Protein AF-A0AAV0BNC1-F1 (afdb_monomer_lite)

Radius of gyration: 35.3 Å; chains: 1; bounding box: 74×59×104 Å

Structure (mmCIF, N/CA/C/O backbone):
data_AF-A0AAV0BNC1-F1
#
_entry.id   AF-A0AAV0BNC1-F1
#
loop_
_atom_site.group_PDB
_atom_site.id
_atom_site.type_symbol
_atom_site.label_atom_id
_atom_site.label_alt_id
_atom_site.label_comp_id
_atom_site.label_asym_id
_atom_site.label_entity_id
_atom_site.label_seq_id
_atom_site.pdbx_PDB_ins_code
_atom_site.Cartn_x
_atom_site.Cartn_y
_atom_site.Cartn_z
_atom_site.occupancy
_atom_site.B_iso_or_equiv
_atom_site.auth_seq_id
_atom_site.auth_comp_id
_atom_site.auth_asym_id
_atom_site.auth_atom_id
_atom_site.pdbx_PDB_model_num
ATOM 1 N N . MET A 1 1 ? -4.065 14.719 7.845 1.00 42.16 1 MET A N 1
ATOM 2 C CA . MET A 1 1 ? -2.995 13.801 7.399 1.00 42.16 1 MET A CA 1
ATOM 3 C C . MET A 1 1 ? -2.209 14.524 6.321 1.00 42.16 1 MET A C 1
ATOM 5 O O . MET A 1 1 ? -2.818 14.987 5.364 1.00 42.16 1 MET A O 1
ATOM 9 N N . THR A 1 2 ? -0.924 14.780 6.550 1.00 53.03 2 THR A N 1
ATOM 10 C CA . THR A 1 2 ? -0.077 15.610 5.680 1.00 53.03 2 THR A CA 1
ATOM 11 C C . THR A 1 2 ? 0.455 14.777 4.510 1.00 53.03 2 THR A C 1
ATOM 13 O O . THR A 1 2 ? 0.650 13.572 4.633 1.00 53.03 2 THR A O 1
ATOM 16 N N . SER A 1 3 ? 0.680 15.411 3.356 1.00 51.31 3 SER A N 1
ATOM 17 C CA . SER A 1 3 ? 1.040 14.752 2.085 1.00 51.31 3 SER A CA 1
ATOM 18 C C . SER A 1 3 ? 2.303 13.872 2.141 1.00 51.31 3 SER A C 1
ATOM 20 O O . SER A 1 3 ? 2.505 13.040 1.264 1.00 51.31 3 SER A O 1
ATOM 22 N N . HIS A 1 4 ? 3.134 14.038 3.172 1.00 46.72 4 HIS A N 1
ATOM 23 C CA . HIS A 1 4 ? 4.397 13.326 3.361 1.00 46.72 4 HIS A CA 1
ATOM 24 C C . HIS A 1 4 ? 4.216 11.907 3.942 1.00 46.72 4 HIS A C 1
ATOM 26 O O . HIS A 1 4 ? 5.011 11.017 3.644 1.00 46.72 4 HIS A O 1
ATOM 32 N N . ASP A 1 5 ? 3.147 11.661 4.712 1.00 54.09 5 ASP A N 1
ATOM 33 C CA . ASP A 1 5 ? 2.805 10.311 5.205 1.00 54.09 5 ASP A CA 1
ATOM 34 C C . ASP A 1 5 ? 2.342 9.397 4.064 1.00 54.09 5 ASP A C 1
ATOM 36 O O . ASP A 1 5 ? 2.585 8.189 4.067 1.00 54.09 5 ASP A O 1
ATOM 40 N N . ALA A 1 6 ? 1.691 9.976 3.051 1.00 54.72 6 ALA A N 1
ATOM 41 C CA . ALA A 1 6 ? 1.207 9.232 1.895 1.00 54.72 6 ALA A CA 1
ATOM 42 C C . ALA A 1 6 ? 2.354 8.734 0.997 1.00 54.72 6 ALA A C 1
ATOM 44 O O . ALA A 1 6 ? 2.250 7.649 0.429 1.00 54.72 6 ALA A O 1
ATOM 45 N N . GLU A 1 7 ? 3.454 9.486 0.882 1.00 51.97 7 GLU A N 1
ATOM 46 C CA . GLU A 1 7 ? 4.624 9.076 0.091 1.00 51.97 7 GLU A CA 1
ATOM 47 C C . GLU A 1 7 ? 5.434 7.970 0.773 1.00 51.97 7 GLU A C 1
ATOM 49 O O . GLU A 1 7 ? 5.809 6.999 0.116 1.00 51.97 7 GLU A O 1
ATOM 54 N N . LEU A 1 8 ? 5.621 8.046 2.095 1.00 49.41 8 LEU A N 1
ATOM 55 C CA . LEU A 1 8 ? 6.227 6.954 2.864 1.00 49.41 8 LEU A CA 1
ATOM 56 C C . LEU A 1 8 ? 5.364 5.686 2.775 1.00 49.41 8 LEU A C 1
ATOM 58 O O . LEU A 1 8 ? 5.878 4.607 2.501 1.00 49.41 8 LEU A O 1
ATOM 62 N N . SER A 1 9 ? 4.038 5.815 2.877 1.00 55.06 9 SER A N 1
ATOM 63 C CA . SER A 1 9 ? 3.111 4.686 2.732 1.00 55.06 9 SER A CA 1
ATOM 64 C C . SER A 1 9 ? 3.072 4.091 1.313 1.00 55.06 9 SER A C 1
ATOM 66 O O . SER A 1 9 ? 2.825 2.896 1.152 1.00 55.06 9 SER A O 1
ATOM 68 N N . ARG A 1 10 ? 3.354 4.881 0.268 1.00 59.41 10 ARG A N 1
ATOM 69 C CA . ARG A 1 10 ? 3.426 4.387 -1.119 1.00 59.41 10 ARG A CA 1
ATOM 70 C C . ARG A 1 10 ? 4.681 3.552 -1.385 1.00 59.41 10 ARG A C 1
ATOM 72 O O . ARG A 1 10 ? 4.633 2.671 -2.241 1.00 59.41 10 ARG A O 1
ATOM 79 N N . ASN A 1 11 ? 5.764 3.821 -0.657 1.00 66.94 11 ASN A N 1
ATOM 80 C CA . ASN A 1 11 ? 7.055 3.160 -0.842 1.00 66.94 11 ASN A CA 1
ATOM 81 C C . ASN A 1 11 ? 7.285 1.964 0.093 1.00 66.94 11 ASN A C 1
ATOM 83 O O . ASN A 1 11 ? 8.170 1.156 -0.182 1.00 66.94 11 ASN A O 1
ATOM 87 N N . MET A 1 12 ? 6.522 1.838 1.179 1.00 75.62 12 MET A N 1
ATOM 88 C CA . MET A 1 12 ? 6.639 0.697 2.090 1.00 75.62 12 MET A CA 1
ATOM 89 C C . MET A 1 12 ? 6.005 -0.554 1.482 1.00 75.62 12 MET A C 1
ATOM 91 O O . MET A 1 12 ? 4.948 -0.476 0.856 1.00 75.62 12 MET A O 1
ATOM 95 N N . ASP A 1 13 ? 6.628 -1.716 1.675 1.00 85.88 13 ASP A N 1
ATOM 96 C CA . ASP A 1 13 ? 6.067 -2.984 1.210 1.00 85.88 13 ASP A CA 1
ATOM 97 C C . ASP A 1 13 ? 4.723 -3.293 1.897 1.00 85.88 13 ASP A C 1
ATOM 99 O O . ASP A 1 13 ? 4.470 -2.883 3.032 1.00 85.88 13 ASP A O 1
ATOM 103 N N . ARG A 1 14 ? 3.838 -4.018 1.203 1.00 85.44 14 ARG A N 1
ATOM 104 C CA . ARG A 1 14 ? 2.482 -4.325 1.688 1.00 85.44 14 ARG A CA 1
ATOM 105 C C . ARG A 1 14 ? 2.490 -5.152 2.968 1.00 85.44 14 ARG A C 1
ATOM 107 O O . ARG A 1 14 ? 1.603 -4.959 3.797 1.00 85.44 14 ARG A O 1
ATOM 114 N N . ILE A 1 15 ? 3.485 -6.021 3.153 1.00 90.06 15 ILE A N 1
ATOM 115 C CA . ILE A 1 15 ? 3.637 -6.793 4.392 1.00 90.06 15 ILE A CA 1
ATOM 116 C C . ILE A 1 15 ? 3.999 -5.859 5.544 1.00 90.06 15 ILE A C 1
ATOM 118 O O . ILE A 1 15 ? 3.386 -5.938 6.606 1.00 90.06 15 ILE A O 1
ATOM 122 N N . THR A 1 16 ? 4.926 -4.927 5.324 1.00 90.31 16 THR A N 1
ATOM 123 C CA . THR A 1 16 ? 5.296 -3.936 6.340 1.00 90.31 16 THR A CA 1
ATOM 124 C C . THR A 1 16 ? 4.117 -3.026 6.688 1.00 90.31 16 THR A C 1
ATOM 126 O O . THR A 1 16 ? 3.839 -2.811 7.861 1.00 90.31 16 THR A O 1
ATOM 129 N N . GLN A 1 17 ? 3.338 -2.586 5.694 1.00 89.19 17 GLN A N 1
ATOM 130 C CA . GLN A 1 17 ? 2.110 -1.815 5.936 1.00 89.19 17 GLN A CA 1
ATOM 131 C C . GLN A 1 17 ? 1.084 -2.586 6.781 1.00 89.19 17 GLN A C 1
ATOM 133 O O . GLN A 1 17 ? 0.413 -1.995 7.628 1.00 89.19 17 GLN A O 1
ATOM 138 N N . LEU A 1 18 ? 0.931 -3.894 6.543 1.00 91.06 18 LEU A N 1
ATOM 139 C CA . LEU A 1 18 ? 0.038 -4.742 7.331 1.00 91.06 18 LEU A CA 1
ATOM 140 C C . LEU A 1 18 ? 0.539 -4.899 8.769 1.00 91.06 1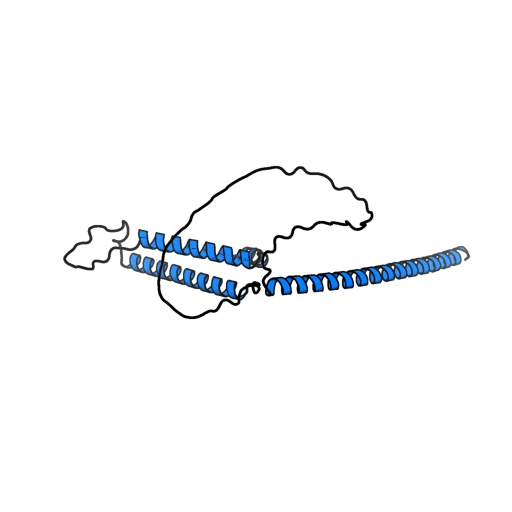8 LEU A C 1
ATOM 142 O O . LEU A 1 18 ? -0.261 -4.808 9.697 1.00 91.06 18 LEU A O 1
ATOM 146 N N . GLN A 1 19 ? 1.842 -5.099 8.953 1.00 91.06 19 GLN A N 1
ATOM 147 C CA . GLN A 1 19 ? 2.455 -5.181 10.274 1.00 91.06 19 GLN A CA 1
ATOM 148 C C . GLN A 1 19 ? 2.207 -3.899 11.078 1.00 91.06 19 GLN A C 1
ATOM 150 O O . GLN A 1 19 ? 1.638 -3.966 12.166 1.00 91.06 19 GLN A O 1
ATOM 155 N N . ASP A 1 20 ? 2.503 -2.737 10.493 1.00 90.81 20 ASP A N 1
ATOM 156 C CA . ASP A 1 20 ? 2.254 -1.445 11.134 1.00 90.81 20 ASP A CA 1
ATOM 157 C C . ASP A 1 20 ? 0.764 -1.260 11.464 1.00 90.81 20 ASP A C 1
ATOM 159 O O . ASP A 1 20 ? 0.402 -0.709 12.505 1.00 90.81 20 ASP A O 1
ATOM 163 N N . ALA A 1 21 ? -0.143 -1.720 10.594 1.00 90.12 21 ALA A N 1
ATOM 164 C CA . ALA A 1 21 ? -1.580 -1.649 10.847 1.00 90.12 21 ALA A CA 1
ATOM 165 C C . ALA A 1 21 ? -2.009 -2.524 12.038 1.00 90.12 21 ALA A C 1
ATOM 167 O O . ALA A 1 21 ? -2.846 -2.090 12.834 1.00 90.12 21 ALA A O 1
ATOM 168 N N . ILE A 1 22 ? -1.429 -3.719 12.185 1.00 93.25 22 ILE A N 1
ATOM 169 C CA . ILE A 1 22 ? -1.680 -4.620 13.318 1.00 93.25 22 ILE A CA 1
ATOM 170 C C . ILE A 1 22 ? -1.139 -4.013 14.616 1.00 93.25 22 ILE A C 1
ATOM 172 O O . ILE A 1 22 ? -1.869 -3.957 15.607 1.00 93.25 22 ILE A O 1
ATOM 176 N N . ASP A 1 23 ? 0.087 -3.494 14.610 1.00 93.50 23 ASP A N 1
ATOM 177 C CA . ASP A 1 23 ? 0.695 -2.866 15.788 1.00 93.50 23 ASP A CA 1
ATOM 178 C C . ASP A 1 23 ? -0.111 -1.638 16.247 1.00 93.50 23 ASP A C 1
ATOM 180 O O . ASP A 1 23 ? -0.376 -1.446 17.441 1.00 93.50 23 ASP A O 1
ATOM 184 N N . ASN A 1 24 ? -0.607 -0.847 15.291 1.00 91.38 24 ASN A N 1
ATOM 185 C CA . ASN A 1 24 ? -1.523 0.257 15.567 1.00 91.38 24 ASN A CA 1
ATOM 186 C C . ASN A 1 24 ? -2.861 -0.228 16.148 1.00 91.38 24 ASN A C 1
ATOM 188 O O . ASN A 1 24 ? -3.359 0.373 17.102 1.00 91.38 24 ASN A O 1
ATOM 192 N N . LEU A 1 25 ? -3.439 -1.320 15.630 1.00 93.75 25 LEU A N 1
ATOM 193 C CA . LEU A 1 25 ? -4.677 -1.890 16.171 1.00 93.75 25 LEU A CA 1
ATOM 194 C C . LEU A 1 25 ? -4.495 -2.330 17.629 1.00 93.75 25 LEU A C 1
ATOM 196 O O . LEU A 1 25 ? -5.321 -1.998 18.479 1.00 93.75 25 LEU A O 1
ATOM 200 N N . VAL A 1 26 ? -3.401 -3.028 17.939 1.00 94.25 26 VAL A N 1
ATOM 201 C CA . VAL A 1 26 ? -3.077 -3.459 19.309 1.00 94.25 26 VAL A CA 1
ATOM 202 C C . VAL A 1 26 ? -2.890 -2.261 20.237 1.00 94.25 26 VAL A C 1
ATOM 204 O O . VAL A 1 26 ? -3.400 -2.258 21.360 1.00 94.25 26 VAL A O 1
ATOM 207 N N . THR A 1 27 ? -2.238 -1.205 19.754 1.00 92.69 27 THR A N 1
ATOM 208 C CA . THR A 1 27 ? -2.062 0.044 20.505 1.00 92.69 27 THR A CA 1
ATOM 209 C C . THR A 1 27 ? -3.404 0.709 20.829 1.00 92.69 27 THR A C 1
ATOM 211 O O . THR A 1 27 ? -3.627 1.137 21.969 1.00 92.69 27 THR A O 1
ATOM 214 N N . ILE A 1 28 ? -4.330 0.750 19.865 1.00 90.56 28 ILE A N 1
ATOM 215 C CA . ILE A 1 28 ? -5.688 1.279 20.062 1.00 90.56 28 ILE A CA 1
ATOM 216 C C . ILE A 1 28 ? -6.461 0.411 21.061 1.00 90.56 28 ILE A C 1
ATOM 218 O O . ILE A 1 28 ? -7.098 0.954 21.965 1.00 90.56 28 ILE A O 1
ATOM 222 N N . MET A 1 29 ? -6.366 -0.921 20.973 1.00 92.19 29 MET A N 1
ATOM 223 C CA . MET A 1 29 ? -7.020 -1.830 21.925 1.00 92.19 29 MET A CA 1
ATOM 224 C C . MET A 1 29 ? -6.550 -1.591 23.359 1.00 92.19 29 MET A C 1
ATOM 226 O O . MET A 1 29 ? -7.371 -1.400 24.256 1.00 92.19 29 MET A O 1
ATOM 230 N N . TYR A 1 30 ? -5.233 -1.563 23.578 1.00 93.94 30 TYR A N 1
ATOM 231 C CA . TYR A 1 30 ? -4.668 -1.320 24.903 1.00 93.94 30 TYR A CA 1
ATOM 232 C C . TYR A 1 30 ? -5.102 0.042 25.457 1.00 93.94 30 TYR A C 1
ATOM 234 O O . TYR A 1 30 ? -5.535 0.142 26.607 1.00 93.94 30 TYR A O 1
ATOM 242 N N . SER A 1 31 ? -5.051 1.084 24.625 1.00 89.38 31 SER A N 1
ATOM 243 C CA . SER A 1 31 ? -5.473 2.432 25.012 1.00 89.38 31 SER A CA 1
ATOM 244 C C . SER A 1 31 ? -6.960 2.483 25.365 1.00 89.38 31 SER A C 1
ATOM 246 O O . SER A 1 31 ? -7.327 3.109 26.357 1.00 89.38 31 SER A O 1
ATOM 248 N N . THR A 1 32 ? -7.804 1.759 24.623 1.00 90.50 32 THR A N 1
ATOM 249 C CA . THR A 1 32 ? -9.249 1.659 24.875 1.00 90.50 32 THR A CA 1
ATOM 250 C C . THR A 1 32 ? -9.537 0.968 26.207 1.00 90.50 32 THR A C 1
ATOM 252 O O . THR A 1 32 ? -10.290 1.494 27.026 1.00 90.50 32 THR A O 1
ATOM 255 N N . ILE A 1 33 ? -8.897 -0.175 26.477 1.00 90.94 33 ILE A N 1
ATOM 256 C CA . ILE A 1 33 ? -9.060 -0.905 27.745 1.00 90.94 33 ILE A CA 1
ATOM 257 C C . ILE A 1 33 ? -8.555 -0.060 28.920 1.00 90.94 33 ILE A C 1
ATOM 259 O O . ILE A 1 33 ? -9.224 0.034 29.948 1.00 90.94 33 ILE A O 1
ATOM 263 N N . SER A 1 34 ? -7.404 0.596 28.766 1.00 89.75 34 SER A N 1
ATOM 264 C CA . SER A 1 34 ? -6.829 1.479 29.787 1.00 89.75 34 SER A CA 1
ATOM 265 C C . SER A 1 34 ? -7.729 2.686 30.077 1.00 89.75 34 SER A C 1
ATOM 267 O O . SER A 1 34 ? -7.932 3.048 31.238 1.00 89.75 34 SER A O 1
ATOM 269 N N . PHE A 1 35 ? -8.322 3.282 29.037 1.00 88.00 35 PHE A N 1
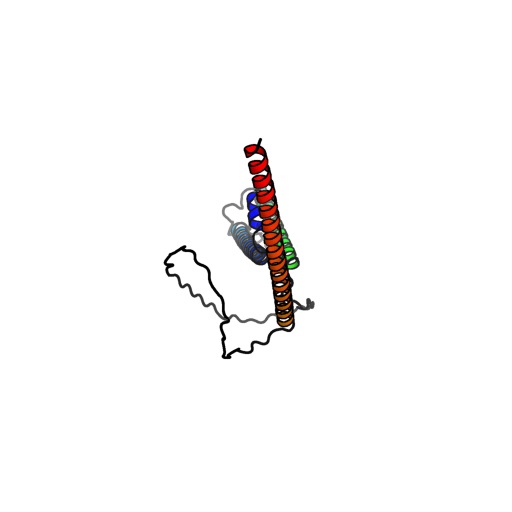ATOM 270 C CA . PHE A 1 35 ? -9.277 4.382 29.162 1.00 88.00 35 PHE A CA 1
ATOM 271 C C . PHE A 1 35 ? -10.538 3.945 29.912 1.00 88.00 35 PHE A C 1
ATOM 273 O O . PHE A 1 35 ? -10.894 4.565 30.915 1.00 88.00 35 PHE A O 1
ATOM 280 N N . LEU A 1 36 ? -11.167 2.845 29.486 1.00 85.25 36 LEU A N 1
ATOM 281 C CA . LEU A 1 36 ? -12.363 2.303 30.131 1.00 85.25 36 LEU A CA 1
ATOM 282 C C . LEU A 1 36 ? -12.085 1.908 31.582 1.00 85.25 36 LEU A C 1
ATOM 284 O O . LEU A 1 36 ? -12.827 2.301 32.472 1.00 85.25 36 LEU A O 1
ATOM 288 N N . SER A 1 37 ? -10.976 1.222 31.856 1.00 85.69 37 SER A N 1
ATOM 289 C CA . SER A 1 37 ? -10.628 0.793 33.215 1.00 85.69 37 SER A CA 1
ATOM 290 C C . SER A 1 37 ? -10.437 1.954 34.194 1.00 85.69 37 SER A C 1
ATOM 292 O O . SER A 1 37 ? -10.605 1.756 35.394 1.00 85.69 37 SER A O 1
ATOM 294 N N . ARG A 1 38 ? -10.043 3.140 33.716 1.00 83.25 38 ARG A N 1
ATOM 295 C CA . ARG A 1 38 ? -9.783 4.313 34.567 1.00 83.25 38 ARG A CA 1
ATOM 296 C C . ARG A 1 38 ? -10.961 5.277 34.654 1.00 83.25 38 ARG A C 1
ATOM 298 O O . ARG A 1 38 ? -10.983 6.087 35.574 1.00 83.25 38 ARG A O 1
ATOM 305 N N . LYS A 1 39 ? -11.887 5.238 33.690 1.00 78.62 39 LYS A N 1
ATOM 306 C CA . LYS A 1 39 ? -12.993 6.204 33.562 1.00 78.62 39 LYS A CA 1
ATOM 307 C C . LYS A 1 39 ? -14.393 5.590 33.623 1.00 78.62 39 LYS A C 1
ATOM 309 O O . LYS A 1 39 ? -15.352 6.348 33.716 1.00 78.62 39 LYS A O 1
ATOM 314 N N . ALA A 1 40 ? -14.536 4.266 33.576 1.00 74.62 40 ALA A N 1
ATOM 315 C CA . ALA A 1 40 ? -15.835 3.609 33.702 1.00 74.62 40 ALA A CA 1
ATOM 316 C C . ALA A 1 40 ? -16.338 3.692 35.147 1.00 74.62 40 ALA A C 1
ATOM 318 O O . ALA A 1 40 ? -15.755 3.089 36.044 1.00 74.62 40 ALA A O 1
ATOM 319 N N . ASP A 1 41 ? -17.417 4.441 35.361 1.00 71.88 41 ASP A N 1
ATOM 320 C CA . ASP A 1 41 ? -17.999 4.620 36.689 1.00 71.88 41 ASP A CA 1
ATOM 321 C C . ASP A 1 41 ? -18.797 3.393 37.158 1.00 71.88 41 ASP A C 1
ATOM 323 O O . ASP A 1 41 ? -19.253 2.564 36.362 1.00 71.88 41 ASP A O 1
ATOM 327 N N . PHE A 1 42 ? -18.992 3.283 38.469 1.00 75.75 42 PHE A N 1
ATOM 328 C CA . PHE A 1 42 ? -19.751 2.193 39.068 1.00 75.75 42 PHE A CA 1
ATOM 329 C C . PHE A 1 42 ? -21.253 2.435 38.901 1.00 75.75 42 PHE A C 1
ATOM 331 O O . PHE A 1 42 ? -21.800 3.434 39.358 1.00 75.75 42 PHE A O 1
ATOM 338 N N . LYS A 1 43 ? -21.956 1.489 38.272 1.00 75.38 43 LYS A N 1
ATOM 339 C CA . LYS A 1 43 ? -23.419 1.524 38.165 1.00 75.38 43 LYS A CA 1
ATOM 340 C C . LYS A 1 43 ? -24.047 0.760 39.328 1.00 75.38 43 LYS A C 1
ATOM 342 O O . LYS A 1 43 ? -23.800 -0.435 39.488 1.00 75.38 43 LYS A O 1
ATOM 347 N N . GLN A 1 44 ? -24.898 1.427 40.107 1.00 77.75 44 GLN A N 1
ATOM 348 C CA . GLN A 1 44 ? -25.634 0.778 41.189 1.00 77.75 44 GLN A CA 1
ATOM 349 C C . GLN A 1 44 ? -26.655 -0.201 40.597 1.00 77.75 44 GLN A C 1
ATOM 351 O O . GLN A 1 44 ? -27.598 0.198 39.916 1.00 77.75 44 GLN A O 1
ATOM 356 N N . VAL A 1 45 ? -26.447 -1.494 40.835 1.00 79.50 45 VAL A N 1
ATOM 357 C CA . VAL A 1 45 ? -27.355 -2.569 40.397 1.00 79.50 45 VAL A CA 1
ATOM 358 C C . VAL A 1 45 ? -28.356 -2.972 41.477 1.00 79.50 45 VAL A C 1
ATOM 360 O O . VAL A 1 45 ? -29.451 -3.413 41.143 1.00 79.50 45 VAL A O 1
ATOM 363 N N . ASN A 1 46 ? -28.012 -2.794 42.757 1.00 84.25 46 ASN A N 1
ATOM 364 C CA . ASN A 1 46 ? -28.909 -3.039 43.884 1.00 84.25 46 ASN A CA 1
ATOM 365 C C . ASN A 1 46 ? -29.093 -1.741 44.696 1.00 84.25 46 ASN A C 1
ATOM 367 O O . ASN A 1 46 ? -28.090 -1.209 45.183 1.00 84.25 46 ASN A O 1
ATOM 371 N N . PRO A 1 47 ? -30.332 -1.234 44.858 1.00 82.75 47 PRO A N 1
ATOM 372 C CA . PRO A 1 47 ? -30.606 -0.014 45.619 1.00 82.75 47 PRO A CA 1
ATOM 373 C C . PRO A 1 47 ? -30.222 -0.106 47.105 1.00 82.75 47 PRO A C 1
ATOM 375 O O . PRO A 1 47 ? -29.915 0.920 47.706 1.00 82.75 47 PRO A O 1
ATOM 378 N N . ASP A 1 48 ? -30.169 -1.310 47.681 1.00 85.62 48 ASP A N 1
ATOM 379 C CA . ASP A 1 48 ? -29.870 -1.522 49.105 1.00 85.62 48 ASP A CA 1
ATOM 380 C C . ASP A 1 48 ? -28.367 -1.483 49.425 1.00 85.62 48 ASP A C 1
ATOM 382 O O . ASP A 1 48 ? -27.971 -1.412 50.589 1.00 85.62 48 ASP A O 1
ATOM 386 N N . VAL A 1 49 ? -27.509 -1.533 48.400 1.00 79.69 49 VAL A N 1
ATOM 387 C CA . VAL A 1 49 ? -26.051 -1.497 48.556 1.00 79.69 49 VAL A CA 1
ATOM 388 C C . VAL A 1 49 ? -25.526 -0.176 47.993 1.00 79.69 49 VAL A C 1
ATOM 390 O O . VAL A 1 49 ? -25.541 0.006 46.772 1.00 79.69 49 VAL A O 1
ATOM 393 N N . PRO A 1 50 ? -25.065 0.761 48.841 1.00 71.94 50 PRO A N 1
ATOM 394 C CA . PRO A 1 50 ? -24.515 2.024 48.369 1.00 71.94 50 PRO A CA 1
ATOM 395 C C . PRO A 1 50 ? -23.158 1.810 47.688 1.00 71.94 50 PRO A C 1
ATOM 397 O O . PRO A 1 50 ? -22.350 0.983 48.116 1.00 71.94 50 PRO A O 1
ATOM 400 N N . ILE A 1 51 ? -22.889 2.586 46.636 1.00 74.81 51 ILE A N 1
ATOM 401 C CA . ILE A 1 51 ? -21.582 2.612 45.971 1.00 74.81 51 ILE A CA 1
ATOM 402 C C . ILE A 1 51 ? -20.559 3.224 46.939 1.00 74.81 51 ILE A C 1
ATOM 404 O O . ILE A 1 51 ? -20.676 4.383 47.328 1.00 74.81 51 ILE A O 1
ATOM 408 N N . THR A 1 52 ? -19.551 2.446 47.334 1.00 76.06 52 THR A N 1
ATOM 409 C CA . THR A 1 52 ? -18.520 2.862 48.305 1.00 76.06 52 THR A CA 1
ATOM 410 C C . THR A 1 52 ? -17.248 3.405 47.658 1.00 76.06 52 THR A C 1
ATOM 412 O O . THR A 1 52 ? -16.403 3.970 48.351 1.00 76.06 52 THR A O 1
ATOM 415 N N . GLN A 1 53 ? -17.101 3.253 46.341 1.00 68.06 53 GLN A N 1
ATOM 416 C CA . GLN A 1 53 ? -15.979 3.777 45.571 1.00 68.06 53 GLN A CA 1
ATOM 417 C C . GLN A 1 53 ? -16.507 4.575 44.386 1.00 68.06 53 GLN A C 1
ATOM 419 O O . GLN A 1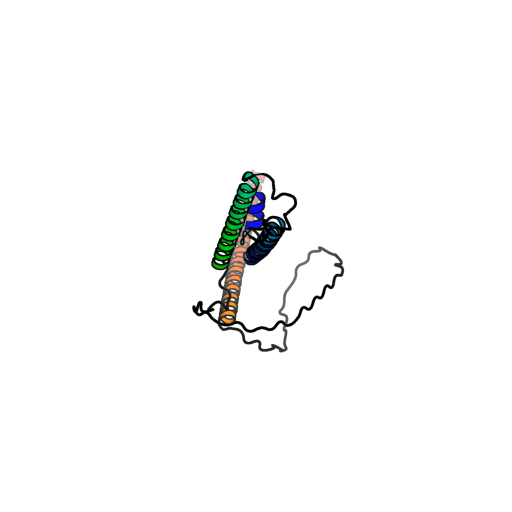 53 ? -17.322 4.078 43.622 1.00 68.06 53 GLN A O 1
ATOM 424 N N . SER A 1 54 ? -16.026 5.801 44.225 1.00 65.12 54 SER A N 1
ATOM 425 C CA . SER A 1 54 ? -16.269 6.619 43.038 1.00 65.12 54 SER A CA 1
ATOM 426 C C . SER A 1 54 ? -14.932 7.027 42.442 1.00 65.12 54 SER A C 1
ATOM 428 O O . SER A 1 54 ? -13.999 7.353 43.181 1.00 65.12 54 SER A O 1
ATOM 430 N N . ILE A 1 55 ? -14.838 7.049 41.118 1.00 67.00 55 ILE A N 1
ATOM 431 C CA . ILE A 1 55 ? -13.638 7.531 40.431 1.00 67.00 55 ILE A CA 1
ATOM 432 C C . ILE A 1 55 ? -13.520 9.054 40.664 1.00 67.00 55 ILE A C 1
ATOM 434 O O . ILE A 1 55 ? -14.546 9.736 40.625 1.00 67.00 55 ILE A O 1
ATOM 438 N N . PRO A 1 56 ? -12.310 9.616 40.893 1.00 58.50 56 PRO A N 1
ATOM 439 C CA . PRO A 1 56 ? -12.099 11.012 41.309 1.00 58.50 56 PRO A CA 1
ATOM 440 C C . PRO A 1 56 ? -12.741 12.129 40.458 1.00 58.50 56 PRO A C 1
ATOM 442 O O . PRO A 1 56 ? -12.742 13.274 40.898 1.00 58.50 56 PRO A O 1
ATOM 445 N N . GLU A 1 57 ? -13.322 11.839 39.288 1.00 55.12 57 GLU A N 1
ATOM 446 C CA . GLU A 1 57 ? -13.971 12.830 38.412 1.00 55.12 57 GLU A CA 1
ATOM 447 C C . GLU A 1 57 ? -15.374 12.436 37.905 1.00 55.12 57 GLU A C 1
ATOM 449 O O . GLU A 1 57 ? -15.954 13.154 37.088 1.00 55.12 57 GLU A O 1
ATOM 454 N N . SER A 1 58 ? -15.967 11.336 38.390 1.00 54.38 58 SER A N 1
ATOM 455 C CA . SER A 1 58 ? -17.285 10.898 37.893 1.00 54.38 58 SER A CA 1
ATOM 456 C C . SER A 1 58 ? -18.457 11.739 38.423 1.00 54.38 58 SER A C 1
ATOM 458 O O . SER A 1 58 ? -19.479 11.894 37.763 1.00 54.38 58 SER A O 1
ATOM 460 N N . ASN A 1 59 ? -18.280 12.375 39.583 1.00 50.22 59 ASN A N 1
ATOM 461 C CA . ASN A 1 59 ? -19.354 13.019 40.346 1.00 50.22 59 ASN A CA 1
ATOM 462 C C . ASN A 1 59 ? -19.738 14.447 39.902 1.00 50.22 59 ASN A C 1
ATOM 464 O O . ASN A 1 59 ? -20.312 15.197 40.693 1.00 50.22 59 ASN A O 1
ATOM 468 N N . LYS A 1 60 ? -19.418 14.884 38.677 1.00 54.75 60 LYS A N 1
ATOM 469 C CA . LYS A 1 60 ? -19.759 16.246 38.221 1.00 54.75 60 LYS A CA 1
ATOM 470 C C . LYS A 1 60 ? -20.307 16.254 36.791 1.00 54.75 60 LYS A C 1
ATOM 472 O O . LYS A 1 60 ? -19.551 16.377 35.841 1.00 54.75 60 LYS A O 1
ATOM 477 N N . SER A 1 61 ? -21.637 16.251 36.684 1.00 56.22 61 SER A N 1
ATOM 478 C CA . SER A 1 61 ? -22.446 16.526 35.482 1.00 56.22 61 SER A CA 1
ATOM 479 C C . SER A 1 61 ? -22.712 15.347 34.537 1.00 56.22 61 SER A C 1
ATOM 481 O O . SER A 1 61 ? -21.796 14.632 34.140 1.00 56.22 61 SER A O 1
ATOM 483 N N . GLU A 1 62 ? -23.968 15.231 34.086 1.00 60.47 62 GLU A N 1
ATOM 484 C CA . GLU A 1 62 ? -24.401 14.412 32.935 1.00 60.47 62 GLU A CA 1
ATOM 485 C C . GLU A 1 62 ? -23.487 14.629 31.712 1.00 60.47 62 GLU A C 1
ATOM 487 O O . GLU A 1 62 ? -23.179 13.696 30.972 1.00 60.47 62 GLU A O 1
ATOM 492 N N . THR A 1 63 ? -22.942 15.844 31.581 1.00 61.66 63 THR A N 1
ATOM 493 C CA . THR A 1 63 ? -21.954 16.244 30.569 1.00 61.66 63 THR A CA 1
ATOM 494 C C . THR A 1 63 ? -20.691 15.371 30.558 1.00 61.66 63 THR A C 1
ATOM 496 O O . THR A 1 63 ? -20.142 15.103 29.490 1.00 61.66 63 THR A O 1
ATOM 499 N N . ASN A 1 64 ? -20.214 14.890 31.713 1.00 74.31 64 ASN A N 1
ATOM 500 C CA . ASN A 1 64 ? -19.024 14.030 31.774 1.00 74.31 64 ASN A CA 1
ATOM 501 C C . ASN A 1 64 ? -19.316 12.623 31.245 1.00 74.31 64 ASN A C 1
ATOM 503 O O . ASN A 1 64 ? -18.477 12.037 30.561 1.00 74.31 64 ASN A O 1
ATOM 507 N N . GLN A 1 65 ? -20.509 12.094 31.518 1.00 76.00 65 GLN A N 1
ATOM 508 C CA . GLN A 1 65 ? -20.921 10.783 31.029 1.00 76.00 65 GLN A CA 1
ATOM 509 C C . GLN A 1 65 ? -21.181 10.811 29.519 1.00 76.00 65 GLN A C 1
ATOM 511 O O . GLN A 1 65 ? -20.754 9.904 28.808 1.00 76.00 65 GLN A O 1
ATOM 516 N N . GLU A 1 66 ? -21.794 11.884 29.019 1.00 82.19 66 GLU A N 1
ATOM 517 C CA . GLU A 1 66 ? -21.961 12.127 27.584 1.00 82.19 66 GLU A CA 1
ATOM 518 C C . GLU A 1 66 ? -20.606 12.237 26.870 1.00 82.19 66 GLU A C 1
ATOM 520 O O . GLU A 1 66 ? -20.380 11.575 25.860 1.00 82.19 66 GLU A O 1
ATOM 525 N N . THR A 1 67 ? -19.648 12.960 27.457 1.00 84.88 67 THR A N 1
ATOM 526 C CA . THR A 1 67 ? -18.281 13.067 26.921 1.00 84.88 67 THR A CA 1
ATOM 527 C C . THR A 1 67 ? -17.561 11.712 26.905 1.00 84.88 67 THR A C 1
ATOM 529 O O . THR A 1 67 ? -16.854 11.393 25.950 1.00 84.88 67 THR A O 1
ATOM 532 N N . ILE A 1 68 ? -17.721 10.881 27.942 1.00 83.44 68 ILE A N 1
ATOM 533 C CA . ILE A 1 68 ? -17.153 9.522 27.970 1.00 83.44 68 ILE A CA 1
ATOM 534 C C . ILE A 1 68 ? -17.789 8.655 26.882 1.00 83.44 68 ILE A C 1
ATOM 536 O O . ILE A 1 68 ? -17.060 7.985 26.157 1.00 83.44 68 ILE A O 1
ATOM 540 N N . ASN A 1 69 ? -19.114 8.702 26.731 1.00 86.12 69 ASN A N 1
ATOM 541 C CA . ASN A 1 69 ? -19.824 7.952 25.696 1.00 86.12 69 ASN A CA 1
ATOM 542 C C . ASN A 1 69 ? -19.381 8.374 24.289 1.00 86.12 69 ASN A C 1
ATOM 544 O O . ASN A 1 69 ? -19.114 7.506 23.461 1.00 86.12 69 ASN A O 1
ATOM 548 N N . GLN A 1 70 ? -19.208 9.676 24.050 1.00 89.69 70 GLN A N 1
ATOM 549 C CA . GLN A 1 70 ? -18.702 10.203 22.783 1.00 89.69 70 GLN A CA 1
ATOM 550 C C . GLN A 1 70 ? -17.274 9.719 22.488 1.00 89.69 70 GLN A C 1
ATOM 552 O O . GLN A 1 70 ? -16.987 9.274 21.378 1.00 89.69 70 GLN A O 1
ATOM 557 N N . ASN A 1 71 ? -16.384 9.754 23.486 1.00 87.81 71 ASN A N 1
ATOM 558 C CA . ASN A 1 71 ? -15.020 9.235 23.346 1.00 87.81 71 ASN A CA 1
ATOM 559 C C . ASN A 1 71 ? -15.020 7.721 23.076 1.00 87.81 71 ASN A C 1
ATOM 561 O O . ASN A 1 71 ? -14.229 7.235 22.273 1.00 87.81 71 ASN A O 1
ATOM 565 N N . CYS A 1 72 ? -15.909 6.964 23.724 1.00 87.25 72 CYS A N 1
ATOM 566 C CA . CYS A 1 72 ? -16.071 5.534 23.468 1.00 87.25 72 CYS A CA 1
ATOM 567 C C . CYS A 1 72 ? -16.540 5.268 22.035 1.00 87.25 72 CYS A C 1
ATOM 569 O O . CYS A 1 72 ? -16.017 4.367 21.384 1.00 87.25 72 CYS A O 1
ATOM 571 N N . GLU A 1 73 ? -17.496 6.049 21.533 1.00 90.75 73 GLU A N 1
ATOM 572 C CA . GLU A 1 73 ? -17.971 5.931 20.155 1.00 90.75 73 GLU A CA 1
ATOM 573 C C . GLU A 1 73 ? -16.849 6.219 19.149 1.00 90.75 73 GLU A C 1
ATOM 575 O O . GLU A 1 73 ? -16.671 5.459 18.197 1.00 90.75 73 GLU A O 1
ATOM 580 N N . GLU A 1 74 ? -16.031 7.247 19.396 1.00 91.06 74 GLU A N 1
ATOM 581 C CA . GLU A 1 74 ? -14.865 7.561 18.565 1.00 91.06 74 GLU A CA 1
ATOM 582 C C . GLU A 1 74 ? -13.828 6.426 18.574 1.00 91.06 74 GLU A C 1
ATOM 584 O O . GLU A 1 74 ? -13.364 6.004 17.511 1.00 91.06 74 GLU A O 1
ATOM 589 N N . LEU A 1 75 ? -13.512 5.877 19.751 1.00 90.31 75 LEU A N 1
ATOM 590 C CA . LEU A 1 75 ? -12.569 4.764 19.896 1.00 90.31 75 LEU A CA 1
ATOM 591 C C . LEU A 1 75 ? -13.058 3.499 19.178 1.00 90.31 75 LEU A C 1
ATOM 593 O O . LEU A 1 75 ? -12.283 2.838 18.485 1.00 90.31 75 LEU A O 1
ATOM 597 N N . VAL A 1 76 ? -14.348 3.170 19.296 1.00 91.12 76 VAL A N 1
ATOM 598 C CA . VAL A 1 76 ? -14.952 2.030 18.590 1.00 91.12 76 VAL A CA 1
ATOM 599 C C . VAL A 1 76 ? -14.955 2.269 17.081 1.00 91.12 76 VAL A C 1
ATOM 601 O O . VAL A 1 76 ? -14.642 1.357 16.312 1.00 91.12 76 VAL A O 1
ATOM 604 N N . ALA A 1 77 ? -15.269 3.487 16.635 1.00 91.25 77 ALA A N 1
ATOM 605 C CA . ALA A 1 77 ? -15.241 3.837 15.222 1.00 91.25 77 ALA A CA 1
ATOM 606 C C . ALA A 1 77 ? -13.829 3.706 14.629 1.00 91.25 77 ALA A C 1
ATOM 608 O O . ALA A 1 77 ? -13.685 3.174 13.523 1.00 91.25 77 ALA A O 1
ATOM 609 N N . ASP A 1 78 ? -12.792 4.141 15.351 1.00 89.69 78 ASP A N 1
ATOM 610 C CA . ASP A 1 78 ? -11.404 3.989 14.907 1.00 89.69 78 ASP A CA 1
ATOM 611 C C . ASP A 1 78 ? -10.969 2.517 14.909 1.00 89.69 78 ASP A C 1
ATOM 613 O O . ASP A 1 78 ? -10.438 2.033 13.909 1.00 89.69 78 ASP A O 1
ATOM 617 N N . PHE A 1 79 ? -11.312 1.753 15.952 1.00 91.56 79 PHE A N 1
ATOM 618 C CA . PHE A 1 79 ? -11.070 0.308 16.005 1.00 91.56 79 PHE A CA 1
ATOM 619 C C . PHE A 1 79 ? -11.673 -0.423 14.795 1.00 91.56 79 PHE A C 1
ATOM 621 O O . PHE A 1 79 ? -10.981 -1.161 14.090 1.00 91.56 79 PHE A O 1
ATOM 628 N N . MET A 1 80 ? -12.947 -0.163 14.489 1.00 92.56 80 MET A N 1
ATOM 629 C CA . MET A 1 80 ? -13.639 -0.768 13.346 1.00 92.56 80 MET A CA 1
ATOM 630 C C . MET A 1 80 ? -13.033 -0.343 12.007 1.00 92.56 80 MET A C 1
ATOM 632 O O . MET A 1 80 ? -12.932 -1.151 11.080 1.00 92.56 80 MET A O 1
ATOM 636 N N . ARG A 1 81 ? -12.619 0.922 11.883 1.00 90.81 81 ARG A N 1
ATOM 637 C CA . ARG A 1 81 ? -11.948 1.425 10.681 1.00 90.81 81 ARG A CA 1
ATOM 638 C C . ARG A 1 81 ? -10.613 0.716 10.465 1.00 90.81 81 ARG A C 1
ATOM 640 O O . ARG A 1 81 ? -10.334 0.304 9.341 1.00 90.81 81 ARG A O 1
ATOM 647 N N . LYS A 1 82 ? -9.817 0.537 11.522 1.00 91.19 82 LYS A N 1
ATOM 648 C CA . LYS A 1 82 ? -8.528 -0.168 11.463 1.00 91.19 82 LYS A CA 1
ATOM 649 C C . LYS A 1 82 ? -8.689 -1.655 11.178 1.00 91.19 82 LYS A C 1
ATOM 651 O O . LYS A 1 82 ? -7.957 -2.174 10.342 1.00 91.19 82 LYS A O 1
ATOM 656 N N . ALA A 1 83 ? -9.685 -2.316 11.765 1.00 92.56 83 ALA A N 1
ATOM 657 C CA . ALA A 1 83 ? -9.995 -3.711 11.459 1.00 92.56 83 ALA A CA 1
ATOM 658 C C . ALA A 1 83 ? -10.335 -3.908 9.968 1.00 92.56 83 ALA A C 1
ATOM 660 O O . ALA A 1 83 ? -9.732 -4.745 9.301 1.00 92.56 83 ALA A O 1
ATOM 661 N N . LYS A 1 84 ? -11.208 -3.062 9.404 1.00 93.31 84 LYS A N 1
ATOM 662 C CA . LYS A 1 84 ? -11.525 -3.089 7.963 1.00 93.31 84 LYS A CA 1
ATOM 663 C C . LYS A 1 84 ? -10.318 -2.770 7.083 1.00 93.31 84 LYS A C 1
ATOM 665 O O . LYS A 1 84 ? -10.165 -3.345 6.009 1.00 93.31 84 LYS A O 1
ATOM 670 N N . GLN A 1 85 ? -9.461 -1.847 7.519 1.00 90.62 85 GLN A N 1
ATOM 671 C CA . GLN A 1 85 ? -8.219 -1.541 6.815 1.00 90.62 85 GLN A CA 1
ATOM 672 C C . GLN A 1 85 ? -7.303 -2.771 6.766 1.00 90.62 85 GLN A C 1
ATOM 674 O O . GLN A 1 85 ? -6.741 -3.052 5.714 1.00 90.62 85 GLN A O 1
ATOM 679 N N . ILE A 1 86 ? -7.185 -3.517 7.865 1.00 92.62 86 ILE A N 1
ATOM 680 C CA . ILE A 1 86 ? -6.416 -4.765 7.927 1.00 92.62 86 ILE A CA 1
ATOM 681 C C . ILE A 1 86 ? -7.016 -5.827 7.001 1.00 92.62 86 ILE A C 1
ATOM 683 O O . ILE A 1 86 ? -6.276 -6.428 6.230 1.00 92.62 86 ILE A O 1
ATOM 687 N N . GLU A 1 87 ? -8.339 -6.017 6.998 1.00 91.75 87 GLU A N 1
ATOM 688 C CA . GLU A 1 87 ? -9.008 -6.939 6.064 1.00 91.75 87 GLU A CA 1
ATOM 689 C C . GLU A 1 87 ? -8.707 -6.588 4.604 1.00 91.75 87 GLU A C 1
ATOM 691 O O . GLU A 1 87 ? -8.354 -7.454 3.801 1.00 91.75 87 GLU A O 1
ATOM 696 N N . TYR A 1 88 ? -8.786 -5.299 4.266 1.00 91.44 88 TYR A N 1
ATOM 697 C CA . TYR A 1 88 ? -8.428 -4.825 2.938 1.00 91.44 88 TYR A CA 1
ATOM 698 C C . TYR A 1 88 ? -6.947 -5.074 2.630 1.00 91.44 88 TYR A C 1
ATOM 700 O O . TYR A 1 88 ? -6.631 -5.588 1.559 1.00 91.44 88 TYR A O 1
ATOM 708 N N . LEU A 1 89 ? -6.038 -4.773 3.563 1.00 88.94 89 LEU A N 1
ATOM 709 C CA . LEU A 1 89 ? -4.603 -5.010 3.393 1.00 88.94 89 LEU A CA 1
ATOM 710 C C . LEU A 1 89 ? -4.297 -6.492 3.154 1.00 88.94 89 LEU A C 1
ATOM 712 O O . LEU A 1 89 ? -3.520 -6.801 2.258 1.00 88.94 89 LEU A O 1
ATOM 716 N N . ILE A 1 90 ? -4.961 -7.397 3.876 1.00 89.69 90 ILE A N 1
ATOM 717 C CA . ILE A 1 90 ? -4.857 -8.845 3.660 1.00 89.69 90 ILE A CA 1
ATOM 718 C C . ILE A 1 90 ? -5.358 -9.219 2.260 1.00 89.69 90 ILE A C 1
ATOM 720 O O . ILE A 1 90 ? -4.717 -10.012 1.577 1.00 89.69 90 ILE A O 1
ATOM 724 N N . SER A 1 91 ? -6.465 -8.627 1.802 1.00 87.88 91 SER A N 1
ATOM 725 C CA . SER A 1 91 ? -7.031 -8.927 0.479 1.00 87.88 91 SER A CA 1
ATOM 726 C C . SER A 1 91 ? -6.137 -8.503 -0.693 1.00 87.88 91 SER A C 1
ATOM 728 O O . SER A 1 91 ? -6.200 -9.115 -1.757 1.00 87.88 91 SER A O 1
ATOM 730 N N . ILE A 1 92 ? -5.305 -7.472 -0.505 1.00 87.06 92 ILE A N 1
ATOM 731 C CA . ILE A 1 92 ? -4.376 -6.977 -1.531 1.00 87.06 92 ILE A CA 1
ATOM 732 C C . ILE A 1 92 ? -2.979 -7.596 -1.426 1.00 87.06 92 ILE A C 1
ATOM 734 O O . ILE A 1 92 ? -2.111 -7.251 -2.233 1.00 87.06 92 ILE A O 1
ATOM 738 N N . LEU A 1 93 ? -2.724 -8.453 -0.429 1.00 85.69 93 LEU A N 1
ATOM 739 C CA . LEU A 1 93 ? -1.449 -9.152 -0.341 1.00 85.69 93 LEU A CA 1
ATOM 740 C C . LEU A 1 93 ? -1.260 -10.024 -1.587 1.00 85.69 93 LEU A C 1
ATOM 742 O O . LEU A 1 93 ? -2.211 -10.670 -2.040 1.00 85.69 93 LEU A O 1
ATOM 746 N N . PRO A 1 94 ? -0.032 -10.097 -2.130 1.00 83.19 94 PRO A N 1
ATOM 747 C CA . PRO A 1 94 ? 0.287 -11.098 -3.131 1.00 83.19 94 PRO A CA 1
ATOM 748 C C . PRO A 1 94 ? -0.079 -12.489 -2.592 1.00 83.19 94 PRO A C 1
ATOM 750 O O . PRO A 1 94 ? 0.221 -12.779 -1.428 1.00 83.19 94 PRO A O 1
ATOM 753 N N . PRO A 1 95 ? -0.729 -13.349 -3.395 1.00 75.12 95 PRO A N 1
ATOM 754 C CA . PRO A 1 95 ? -1.123 -14.676 -2.947 1.00 75.12 95 PRO A CA 1
ATOM 755 C C . PRO A 1 95 ? 0.114 -15.431 -2.461 1.00 75.12 95 PRO A C 1
ATOM 757 O O . PRO A 1 95 ? 1.059 -15.656 -3.220 1.00 75.12 95 PRO A O 1
ATOM 760 N N . SER A 1 96 ? 0.126 -15.793 -1.176 1.00 64.12 96 SER A N 1
ATOM 761 C CA . SER A 1 96 ? 1.222 -16.583 -0.628 1.00 64.12 96 SER A CA 1
ATOM 762 C C . SER A 1 96 ? 1.151 -18.004 -1.200 1.00 64.12 96 SER A C 1
ATOM 764 O O . SER A 1 96 ? 0.048 -18.528 -1.409 1.00 64.12 96 SER A O 1
ATOM 766 N N . PRO A 1 97 ? 2.298 -18.668 -1.417 1.00 54.56 97 PRO A N 1
ATOM 767 C CA . PRO A 1 97 ? 2.352 -20.002 -2.007 1.00 54.56 97 PRO A CA 1
ATOM 768 C C . PRO A 1 97 ? 1.696 -21.124 -1.168 1.00 54.56 97 PRO A C 1
ATOM 770 O O . PRO A 1 97 ? 1.782 -22.289 -1.531 1.00 54.56 97 PRO A O 1
ATOM 773 N N . GLY A 1 98 ? 0.997 -20.818 -0.071 1.00 58.66 98 GLY A N 1
ATOM 774 C CA . GLY A 1 98 ? 0.287 -21.806 0.753 1.00 58.66 98 GLY A CA 1
ATOM 775 C C . GLY A 1 98 ? -1.181 -21.489 1.046 1.00 58.66 98 GLY A C 1
ATOM 776 O O . GLY A 1 98 ? -1.842 -22.277 1.720 1.00 58.66 98 GLY A O 1
ATOM 777 N N . ALA A 1 99 ? -1.728 -20.366 0.571 1.00 52.69 99 ALA A N 1
ATOM 778 C CA . ALA A 1 99 ? -3.062 -19.912 0.968 1.00 52.69 99 ALA A CA 1
ATOM 779 C C . ALA A 1 99 ? -4.188 -20.552 0.133 1.00 52.69 99 ALA A C 1
ATOM 781 O O . ALA A 1 99 ? -4.958 -19.882 -0.546 1.00 52.69 99 ALA A O 1
ATOM 782 N N . SER A 1 100 ? -4.314 -21.874 0.210 1.00 45.78 100 SER A N 1
ATOM 783 C CA . SER A 1 100 ? -5.612 -22.545 0.073 1.00 45.78 100 SER A CA 1
ATOM 784 C C . SER A 1 100 ? -6.039 -23.025 1.458 1.00 45.78 100 SER A C 1
ATOM 786 O O . SER A 1 100 ? -6.134 -24.221 1.711 1.00 45.78 100 SER A O 1
ATOM 788 N N . LEU A 1 101 ? -6.236 -22.091 2.395 1.00 49.66 101 LEU A N 1
ATOM 789 C CA . LEU A 1 101 ? -6.806 -22.409 3.702 1.00 49.66 101 LEU A CA 1
ATOM 790 C C . LEU A 1 101 ? -8.299 -22.095 3.696 1.00 49.66 101 LEU A C 1
ATOM 792 O O . LEU A 1 101 ? -8.740 -20.956 3.817 1.00 49.66 101 LEU A O 1
ATOM 796 N N . ASN A 1 102 ? -9.038 -23.184 3.504 1.00 47.66 102 ASN A N 1
ATOM 797 C CA . ASN A 1 102 ? -10.429 -23.426 3.850 1.00 47.66 102 ASN A CA 1
ATOM 798 C C . ASN A 1 102 ? -10.981 -22.473 4.921 1.00 47.66 102 ASN A C 1
ATOM 800 O O . ASN A 1 102 ? -10.777 -22.680 6.117 1.00 47.66 102 ASN A O 1
ATOM 804 N N . ILE A 1 103 ? -11.802 -21.511 4.503 1.00 44.50 103 ILE A N 1
ATOM 805 C CA . ILE A 1 103 ? -12.816 -20.920 5.380 1.00 44.50 103 ILE A CA 1
ATOM 806 C C . ILE A 1 103 ? -13.951 -21.947 5.484 1.00 44.50 103 ILE A C 1
ATOM 808 O O . ILE A 1 103 ? -14.996 -21.841 4.846 1.00 44.50 103 ILE A O 1
ATOM 812 N N . SER A 1 104 ? -13.713 -23.002 6.265 1.00 38.34 104 SER A N 1
ATOM 813 C CA . SER A 1 104 ? -14.793 -23.808 6.823 1.00 38.34 104 SER A CA 1
ATOM 814 C C . SER A 1 104 ? -15.263 -23.115 8.088 1.00 38.34 104 SER A C 1
ATOM 816 O O . SER A 1 104 ? -14.563 -23.079 9.097 1.00 38.34 104 SER A O 1
ATOM 818 N N . LYS A 1 105 ? -16.485 -22.584 8.023 1.00 44.94 105 LYS A N 1
ATOM 819 C CA . LYS A 1 105 ? -17.359 -22.476 9.191 1.00 44.94 105 LYS A CA 1
ATOM 820 C C . LYS A 1 105 ? -17.245 -23.779 9.984 1.00 44.94 105 LYS A C 1
ATOM 822 O O . LYS A 1 105 ? -17.494 -24.826 9.399 1.00 44.94 105 LYS A O 1
ATOM 827 N N . ASN A 1 106 ? -16.867 -23.707 11.253 1.00 36.38 106 ASN A N 1
ATOM 828 C CA . ASN A 1 106 ? -17.494 -24.444 12.350 1.00 36.38 106 ASN A CA 1
ATOM 829 C C . ASN A 1 106 ? -16.879 -23.983 13.669 1.00 36.38 106 ASN A C 1
ATOM 831 O O . ASN A 1 106 ? -15.668 -23.807 13.781 1.00 36.38 106 ASN A O 1
ATOM 835 N N . GLY A 1 107 ? -17.764 -23.721 14.624 1.00 40.94 107 GLY A N 1
ATOM 836 C CA . GLY A 1 107 ? -17.405 -23.382 15.983 1.00 40.94 107 GLY A CA 1
ATOM 837 C C . GLY A 1 107 ? -17.013 -24.604 16.803 1.00 40.94 107 GLY A C 1
ATOM 838 O O . GLY A 1 107 ? -17.065 -25.743 16.342 1.00 40.94 107 GLY A O 1
ATOM 839 N N . ASP A 1 108 ? -16.711 -24.261 18.046 1.00 30.56 108 ASP A N 1
ATOM 840 C CA . ASP A 1 108 ? -16.553 -25.088 19.233 1.00 30.56 108 ASP A CA 1
ATOM 841 C C . ASP A 1 108 ? -15.141 -25.571 19.597 1.00 30.56 108 ASP A C 1
ATOM 843 O O . ASP A 1 108 ? -14.459 -26.303 18.885 1.00 30.56 108 ASP A O 1
ATOM 847 N N . SER A 1 109 ? -14.818 -25.176 20.833 1.00 33.09 109 SER A N 1
ATOM 848 C CA . SER A 1 109 ? -14.041 -25.897 21.839 1.00 33.09 109 SER A CA 1
ATOM 849 C C . SER A 1 109 ? -12.542 -25.610 21.954 1.00 33.09 109 SER A C 1
ATOM 851 O O . SER A 1 109 ? -11.687 -26.073 21.210 1.00 33.09 109 SER A O 1
ATOM 853 N N . TYR A 1 110 ? -12.287 -24.853 23.017 1.00 38.56 110 TYR A N 1
ATOM 854 C CA . TYR A 1 110 ? -11.058 -24.599 23.755 1.00 38.56 110 TYR A CA 1
ATOM 855 C C . TYR A 1 110 ? -10.293 -25.888 24.088 1.00 38.56 110 TYR A C 1
ATOM 857 O O . TYR A 1 110 ? -10.889 -26.813 24.635 1.00 38.56 110 TYR A O 1
ATOM 865 N N . ASP A 1 111 ? -8.972 -25.881 23.901 1.00 30.33 111 ASP A N 1
ATOM 866 C CA . ASP A 1 111 ? -8.060 -26.504 24.862 1.00 30.33 111 ASP A CA 1
ATOM 867 C C . ASP A 1 111 ? -6.684 -25.817 24.854 1.00 30.33 111 ASP A C 1
ATOM 869 O O . ASP A 1 111 ? -6.222 -25.289 23.842 1.00 30.33 111 ASP A O 1
ATOM 873 N N . SER A 1 112 ? -6.080 -25.759 26.035 1.00 38.62 112 SER A N 1
ATOM 874 C CA . SER A 1 112 ? -4.931 -24.938 26.410 1.00 38.62 112 SER A CA 1
ATOM 875 C C . SER A 1 112 ? -3.610 -25.698 26.273 1.00 38.62 112 SER A C 1
ATOM 877 O O . SER A 1 112 ? -3.521 -26.825 26.736 1.00 38.62 112 SER A O 1
ATOM 879 N N . GLN A 1 113 ? -2.535 -25.041 25.817 1.00 36.47 113 GLN A N 1
ATOM 880 C CA . GLN A 1 113 ? -1.297 -24.911 26.612 1.00 36.47 113 GLN A CA 1
ATOM 881 C C . GLN A 1 113 ? -0.240 -24.010 25.936 1.00 36.47 113 GLN A C 1
ATOM 883 O O . GLN A 1 113 ? -0.100 -24.047 24.714 1.00 36.47 113 GLN A O 1
ATOM 888 N N . PRO A 1 114 ? 0.546 -23.237 26.719 1.00 42.88 114 PRO A N 1
ATOM 889 C CA . PRO A 1 114 ? 1.609 -22.368 26.222 1.00 42.88 114 PRO A CA 1
ATOM 890 C C . PRO A 1 114 ? 2.996 -23.027 26.331 1.00 42.88 114 PRO A C 1
ATOM 892 O O . PRO A 1 114 ? 3.266 -23.797 27.254 1.00 42.88 114 PRO A O 1
ATOM 895 N N . ALA A 1 115 ? 3.906 -22.669 25.427 1.00 33.38 115 ALA A N 1
ATOM 896 C CA . ALA A 1 115 ? 5.327 -23.024 25.475 1.00 33.38 115 ALA A CA 1
ATOM 897 C C . ALA A 1 115 ? 6.164 -21.828 24.955 1.00 33.38 115 ALA A C 1
ATOM 899 O O . ALA A 1 115 ? 5.620 -20.980 24.247 1.00 33.38 115 ALA A O 1
ATOM 900 N N . PRO A 1 116 ? 7.433 -21.670 25.375 1.00 38.06 116 PRO A N 1
ATOM 901 C CA . PRO A 1 116 ? 7.893 -20.446 26.022 1.00 38.06 116 PRO A CA 1
ATOM 902 C C . PRO A 1 116 ? 8.749 -19.524 25.146 1.00 38.06 116 PRO A C 1
ATOM 904 O O . PRO A 1 116 ? 9.368 -19.926 24.165 1.00 38.06 116 PRO A O 1
ATOM 907 N N . PHE A 1 117 ? 8.815 -18.274 25.606 1.00 33.25 117 PHE A N 1
ATOM 908 C CA . PHE A 1 117 ? 9.745 -17.225 25.207 1.00 33.25 117 PHE A CA 1
ATOM 909 C C . PHE A 1 117 ? 11.202 -17.702 25.136 1.00 33.25 117 PHE A C 1
ATOM 911 O O . PHE A 1 117 ? 11.706 -18.304 26.083 1.00 33.25 117 PHE A O 1
ATOM 918 N N . SER A 1 118 ? 11.907 -17.297 24.079 1.00 30.11 118 SER A N 1
ATOM 919 C CA . SER A 1 118 ? 13.364 -17.188 24.100 1.00 30.11 118 SER A CA 1
ATOM 920 C C . SER A 1 118 ? 13.775 -15.886 23.419 1.00 30.11 118 SER A C 1
ATOM 922 O O . SER A 1 118 ? 13.728 -15.741 22.201 1.00 30.11 118 SER A O 1
ATOM 924 N N . SER A 1 119 ? 14.121 -14.905 24.244 1.00 33.69 119 SER A N 1
ATOM 925 C CA . SER A 1 119 ? 14.781 -13.665 23.868 1.00 33.69 119 SER A CA 1
ATOM 926 C C . SER A 1 119 ? 16.267 -13.933 23.636 1.00 33.69 119 SER A C 1
ATOM 928 O O . SER A 1 119 ? 16.931 -14.585 24.441 1.00 33.69 119 SER A O 1
ATOM 930 N N . THR A 1 120 ? 16.832 -13.398 22.555 1.00 27.88 120 THR A N 1
ATOM 931 C CA . THR A 1 120 ? 18.286 -13.214 22.462 1.00 27.88 120 THR A CA 1
ATOM 932 C C . THR A 1 120 ? 18.586 -11.941 21.682 1.00 27.88 120 THR A C 1
ATOM 934 O O . THR A 1 120 ? 18.497 -11.881 20.461 1.00 27.88 120 THR A O 1
ATOM 937 N N . LEU A 1 121 ? 18.899 -10.897 22.447 1.00 33.41 121 LEU A N 1
ATOM 938 C CA . LEU A 1 121 ? 19.617 -9.712 22.003 1.00 33.41 121 LEU A CA 1
ATOM 939 C C . LEU A 1 121 ? 21.091 -10.095 21.846 1.00 33.41 121 LEU A C 1
ATOM 941 O O . LEU A 1 121 ? 21.696 -10.541 22.818 1.00 33.41 121 LEU A O 1
ATOM 945 N N . THR A 1 122 ? 21.690 -9.843 20.684 1.00 30.56 122 THR A N 1
ATOM 946 C CA . THR A 1 122 ? 23.143 -9.652 20.573 1.00 30.56 122 THR A CA 1
ATOM 947 C C . THR A 1 122 ? 23.440 -8.534 19.585 1.00 30.56 122 THR A C 1
ATOM 949 O O . THR A 1 122 ? 23.261 -8.663 18.377 1.00 30.56 122 THR A O 1
ATOM 952 N N . SER A 1 123 ? 23.885 -7.420 20.150 1.00 29.66 123 SER A N 1
ATOM 953 C CA . SER A 1 123 ? 24.548 -6.305 19.491 1.00 29.66 123 SER A CA 1
ATOM 954 C C . SER A 1 123 ? 25.967 -6.660 19.040 1.00 29.66 123 SER A C 1
ATOM 956 O O . SER A 1 123 ? 26.636 -7.448 19.707 1.00 29.66 123 SER A O 1
ATOM 958 N N . SER A 1 124 ? 26.453 -5.882 18.067 1.00 27.33 124 SER A N 1
ATOM 959 C CA . SER A 1 124 ? 27.860 -5.531 17.799 1.00 27.33 124 SER A CA 1
ATOM 960 C C . SER A 1 124 ? 28.528 -6.270 16.636 1.00 27.33 124 SER A C 1
ATOM 962 O O . SER A 1 124 ? 28.794 -7.463 16.713 1.00 27.33 124 SER A O 1
ATOM 964 N N . SER A 1 125 ? 28.913 -5.529 15.591 1.00 29.25 125 SER A N 1
ATOM 965 C CA . SER A 1 125 ? 30.311 -5.090 15.427 1.00 29.25 125 SER A CA 1
ATOM 966 C C . SER A 1 125 ? 30.650 -4.755 13.965 1.00 29.25 125 SER A C 1
ATOM 968 O O . SER A 1 125 ? 30.579 -5.606 13.086 1.00 29.25 125 SER A O 1
ATOM 970 N N . ALA A 1 126 ? 31.060 -3.499 13.772 1.00 28.33 126 ALA A N 1
ATOM 971 C CA . ALA A 1 126 ? 32.120 -3.016 12.882 1.00 28.33 126 ALA A CA 1
ATOM 972 C C . ALA A 1 126 ? 32.124 -3.411 11.387 1.00 28.33 126 ALA A C 1
ATOM 974 O O . ALA A 1 126 ? 32.617 -4.460 10.984 1.00 28.33 126 ALA A O 1
ATOM 975 N N . TYR A 1 127 ? 31.752 -2.437 10.552 1.00 42.47 127 TYR A N 1
ATOM 976 C CA . TYR A 1 127 ? 32.294 -2.290 9.200 1.00 42.47 127 TYR A CA 1
ATOM 977 C C . TYR A 1 127 ? 33.728 -1.737 9.256 1.00 42.47 127 TYR A C 1
ATOM 979 O O . TYR A 1 127 ? 33.972 -0.791 10.012 1.00 42.47 127 TYR A O 1
ATOM 987 N N . PRO A 1 128 ? 34.639 -2.202 8.386 1.00 47.56 128 PRO A N 1
ATOM 988 C CA . PRO A 1 128 ? 35.707 -1.371 7.853 1.00 47.56 128 PRO A CA 1
ATOM 989 C C . PRO A 1 128 ? 35.417 -0.951 6.389 1.00 47.56 128 PRO A C 1
ATOM 991 O O . PRO A 1 128 ? 34.692 -1.656 5.683 1.00 47.56 128 PRO A O 1
ATOM 994 N N . PRO A 1 129 ? 35.952 0.198 5.931 1.00 45.56 129 PRO A N 1
ATOM 995 C CA . PRO A 1 129 ? 35.702 0.761 4.601 1.00 45.56 129 PRO A CA 1
ATOM 996 C C . PRO A 1 129 ? 36.796 0.377 3.579 1.00 45.56 129 PRO A C 1
ATOM 998 O O . PRO A 1 129 ? 37.732 -0.340 3.932 1.00 45.56 129 PRO A O 1
ATOM 1001 N N . LEU A 1 130 ? 36.708 0.984 2.379 1.00 33.06 130 LEU A N 1
ATOM 1002 C CA . LEU A 1 130 ? 37.672 1.047 1.251 1.00 33.06 130 LEU A CA 1
ATOM 1003 C C . LEU A 1 130 ? 37.382 0.030 0.123 1.00 33.06 130 LEU A C 1
ATOM 1005 O O . LEU A 1 130 ? 37.004 -1.100 0.390 1.00 33.06 130 LEU A O 1
ATOM 1009 N N . ASP A 1 131 ? 37.517 0.317 -1.173 1.00 27.23 131 ASP A N 1
ATOM 1010 C CA . ASP A 1 131 ? 37.982 1.501 -1.897 1.00 27.23 131 ASP A CA 1
ATOM 1011 C C . ASP A 1 131 ? 37.457 1.421 -3.343 1.00 27.23 131 ASP A C 1
ATOM 1013 O O . ASP A 1 131 ? 37.295 0.336 -3.907 1.00 27.23 131 ASP A O 1
ATOM 1017 N N . ILE A 1 132 ? 37.212 2.576 -3.961 1.00 37.47 132 ILE A N 1
ATOM 1018 C CA . ILE A 1 132 ? 36.816 2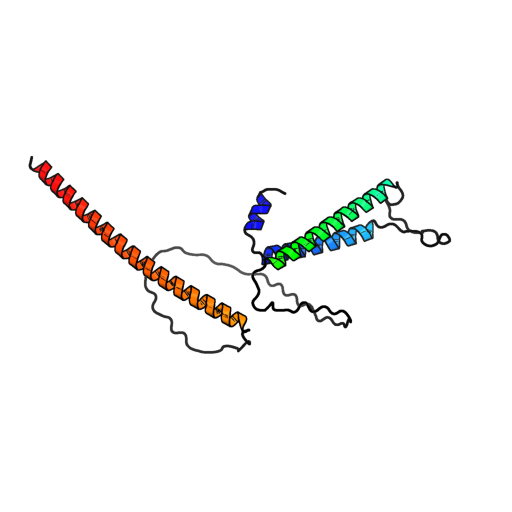.699 -5.368 1.00 37.47 132 ILE A CA 1
ATOM 1019 C C . ILE A 1 132 ? 38.090 2.745 -6.213 1.00 37.47 132 ILE A C 1
ATOM 1021 O O . ILE A 1 132 ? 38.755 3.775 -6.226 1.00 37.47 132 ILE A O 1
ATOM 1025 N N . THR A 1 133 ? 38.400 1.698 -6.984 1.00 29.81 133 THR A N 1
ATOM 1026 C CA . THR A 1 133 ? 39.230 1.840 -8.196 1.00 29.81 133 THR A CA 1
ATOM 1027 C C . THR A 1 133 ? 38.791 0.880 -9.307 1.00 29.81 133 THR A C 1
ATOM 1029 O O . THR A 1 133 ? 38.559 -0.307 -9.097 1.00 29.81 133 THR A O 1
ATOM 1032 N N . SER A 1 134 ? 38.651 1.439 -10.510 1.00 35.78 134 SER A N 1
ATOM 1033 C CA . SER A 1 134 ? 38.363 0.760 -11.775 1.00 35.78 134 SER A CA 1
ATOM 1034 C C . SER A 1 134 ? 39.389 -0.311 -12.142 1.00 35.78 134 SER A C 1
ATOM 1036 O O . SER A 1 134 ? 40.586 -0.037 -12.141 1.00 35.78 134 SER A O 1
ATOM 1038 N N . SER A 1 135 ? 38.928 -1.456 -12.650 1.00 32.97 135 SER A N 1
ATOM 1039 C CA . SER A 1 135 ? 39.417 -2.037 -13.916 1.00 32.97 135 SER A CA 1
ATOM 1040 C C . SER A 1 135 ? 38.627 -3.293 -14.302 1.00 32.97 135 SER A C 1
ATOM 1042 O O . SER A 1 135 ? 38.265 -4.124 -13.477 1.00 32.97 135 SER A O 1
ATOM 1044 N N . ALA A 1 136 ? 38.324 -3.389 -15.594 1.00 35.28 136 ALA A N 1
ATOM 1045 C CA . ALA A 1 136 ? 37.658 -4.509 -16.236 1.00 35.28 136 ALA A CA 1
ATOM 1046 C C . ALA A 1 136 ? 38.540 -5.768 -16.256 1.00 35.28 136 ALA A C 1
ATOM 1048 O O . ALA A 1 136 ? 39.737 -5.641 -16.511 1.00 35.28 136 ALA A O 1
ATOM 1049 N N . SER A 1 137 ? 37.942 -6.960 -16.105 1.00 33.72 137 SER A N 1
ATOM 1050 C CA . SER A 1 137 ? 38.147 -8.132 -16.988 1.00 33.72 137 SER A CA 1
ATOM 1051 C C . SER A 1 137 ? 37.527 -9.430 -16.434 1.00 33.72 137 SER A C 1
ATOM 1053 O O . SER A 1 137 ? 37.779 -9.817 -15.301 1.00 33.72 137 SER A O 1
ATOM 1055 N N . THR A 1 138 ? 36.801 -10.121 -17.321 1.00 32.44 138 THR A N 1
ATOM 1056 C CA . THR A 1 138 ? 36.733 -11.591 -17.482 1.00 32.44 138 THR A CA 1
ATOM 1057 C C . THR A 1 138 ? 36.104 -12.440 -16.365 1.00 32.44 138 THR A C 1
ATOM 1059 O O . THR A 1 138 ? 36.768 -12.834 -15.412 1.00 32.44 138 THR A O 1
ATOM 1062 N N . LEU A 1 139 ? 34.848 -12.866 -16.568 1.00 33.81 139 LEU A N 1
ATOM 1063 C CA . LEU A 1 139 ? 34.228 -13.966 -15.816 1.00 33.81 139 LEU A CA 1
ATOM 1064 C C . LEU A 1 139 ? 34.289 -15.271 -16.630 1.00 33.81 139 LEU A C 1
ATOM 1066 O O . LEU A 1 139 ? 33.571 -15.440 -17.614 1.00 33.81 139 LEU A O 1
ATOM 1070 N N . ALA A 1 140 ? 35.143 -16.196 -16.194 1.00 37.62 140 ALA A N 1
ATOM 1071 C CA . ALA A 1 140 ? 35.069 -17.620 -16.521 1.00 37.62 140 ALA A CA 1
ATOM 1072 C C . ALA A 1 140 ? 34.326 -18.370 -15.385 1.00 37.62 140 ALA A C 1
ATOM 1074 O O . ALA A 1 140 ? 34.239 -17.850 -14.269 1.00 37.62 140 ALA A O 1
ATOM 1075 N N . PRO A 1 141 ? 33.754 -19.562 -15.642 1.00 39.53 141 PRO A N 1
ATOM 1076 C CA . PRO A 1 141 ? 32.697 -20.136 -14.813 1.00 39.53 141 PRO A CA 1
ATOM 1077 C C . PRO A 1 141 ? 33.244 -20.852 -13.572 1.00 39.53 141 PRO A C 1
ATOM 1079 O O . PRO A 1 141 ? 34.093 -21.740 -13.669 1.00 39.53 141 PRO A O 1
ATOM 1082 N N . ILE A 1 142 ? 32.706 -20.511 -12.397 1.00 37.00 142 ILE A N 1
ATOM 1083 C CA . ILE A 1 142 ? 32.970 -21.249 -11.159 1.00 37.00 142 ILE A CA 1
ATOM 1084 C C . ILE A 1 142 ? 32.191 -22.566 -11.194 1.00 37.00 142 ILE A C 1
ATOM 1086 O O . ILE A 1 142 ? 30.963 -22.608 -11.133 1.00 37.00 142 ILE A O 1
ATOM 1090 N N . LYS A 1 143 ? 32.955 -23.652 -11.286 1.00 40.53 143 LYS A N 1
ATOM 1091 C CA . LYS A 1 143 ? 32.538 -25.035 -11.073 1.00 40.53 143 LYS A CA 1
ATOM 1092 C C . LYS A 1 143 ? 32.444 -25.272 -9.560 1.00 40.53 143 LYS A C 1
ATOM 1094 O O . LYS A 1 143 ? 33.465 -25.478 -8.913 1.00 40.53 143 LYS A O 1
ATOM 1099 N N . GLY A 1 144 ? 31.236 -25.214 -9.003 1.00 33.31 144 GLY A N 1
ATOM 1100 C CA . GLY A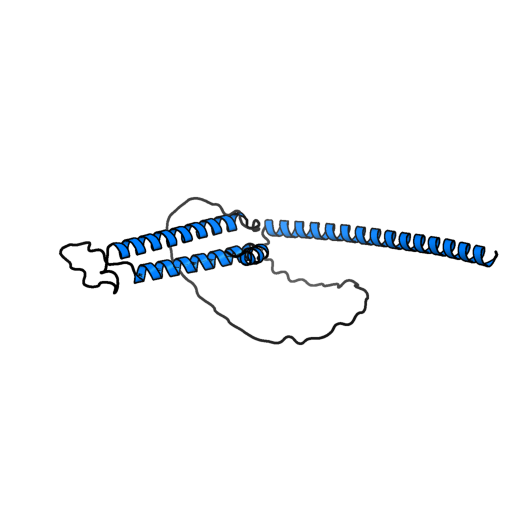 1 144 ? 30.935 -25.660 -7.639 1.00 33.31 144 GLY A CA 1
ATOM 1101 C C . GLY A 1 144 ? 30.299 -27.047 -7.676 1.00 33.31 144 GLY A C 1
ATOM 1102 O O . GLY A 1 144 ? 29.225 -27.208 -8.247 1.00 33.31 144 GLY A O 1
ATOM 1103 N N . ASN A 1 145 ? 30.985 -28.043 -7.119 1.00 34.81 145 ASN A N 1
ATOM 1104 C CA . ASN A 1 145 ? 30.485 -29.401 -6.903 1.00 34.81 145 ASN A CA 1
ATOM 1105 C C . ASN A 1 145 ? 30.326 -29.650 -5.395 1.00 34.81 145 ASN A C 1
ATOM 1107 O O . ASN A 1 145 ? 31.139 -29.138 -4.623 1.00 34.81 145 ASN A O 1
ATOM 1111 N N . SER A 1 146 ? 29.400 -30.554 -5.047 1.00 35.00 146 SER A N 1
ATOM 1112 C CA . SER A 1 146 ? 29.032 -31.088 -3.713 1.00 35.00 146 SER A CA 1
ATOM 1113 C C . SER A 1 146 ? 27.920 -30.268 -3.040 1.00 35.00 146 SER A C 1
ATOM 1115 O O . SER A 1 146 ? 28.165 -29.168 -2.564 1.00 35.00 146 SER A O 1
ATOM 1117 N N . THR A 1 147 ? 26.641 -30.628 -3.206 1.00 46.72 147 THR A N 1
ATOM 1118 C CA . THR A 1 147 ? 25.945 -31.764 -2.559 1.00 46.72 147 THR A CA 1
ATOM 1119 C C . THR A 1 147 ? 25.947 -31.603 -1.047 1.00 46.72 147 THR A C 1
ATOM 1121 O O . THR A 1 147 ? 26.932 -31.958 -0.419 1.00 46.72 147 THR A O 1
ATOM 1124 N N . ASP A 1 148 ? 24.857 -31.027 -0.531 1.00 36.62 148 ASP A N 1
ATOM 1125 C CA . ASP A 1 148 ? 24.166 -31.412 0.708 1.00 36.62 148 ASP A CA 1
ATOM 1126 C C . ASP A 1 148 ? 22.899 -30.540 0.830 1.00 36.62 148 ASP A C 1
ATOM 1128 O O . ASP A 1 148 ? 22.865 -29.533 1.534 1.00 36.62 148 ASP A O 1
ATOM 1132 N N . ASP A 1 149 ? 21.855 -30.904 0.076 1.00 38.72 149 ASP A N 1
ATOM 1133 C CA . ASP A 1 149 ? 20.503 -30.369 0.270 1.00 38.72 149 ASP A CA 1
ATOM 1134 C C . ASP A 1 149 ? 19.824 -31.159 1.403 1.00 38.72 149 ASP A C 1
ATOM 1136 O O . ASP A 1 149 ? 19.553 -32.354 1.227 1.00 38.72 149 ASP A O 1
ATOM 1140 N N . PRO A 1 150 ? 19.470 -30.551 2.550 1.00 44.00 150 PRO A N 1
ATOM 1141 C CA . PRO A 1 150 ? 18.437 -31.126 3.390 1.00 44.00 150 PRO A CA 1
ATOM 1142 C C . PRO A 1 150 ? 17.108 -30.968 2.641 1.00 44.00 150 PRO A C 1
ATOM 1144 O O . PRO A 1 150 ? 16.619 -29.855 2.456 1.00 44.00 150 PRO A O 1
ATOM 1147 N N . GLN A 1 151 ? 16.535 -32.087 2.183 1.00 46.84 151 GLN A N 1
ATOM 1148 C CA . GLN A 1 151 ? 15.186 -32.139 1.616 1.00 46.84 151 GLN A CA 1
ATOM 1149 C C . GLN A 1 151 ? 14.164 -31.613 2.634 1.00 46.84 151 GLN A C 1
ATOM 1151 O O . GLN A 1 151 ? 13.620 -32.358 3.446 1.00 46.84 151 GLN A O 1
ATOM 1156 N N . ILE A 1 152 ? 13.881 -30.317 2.565 1.00 48.47 152 ILE A N 1
ATOM 1157 C CA . ILE A 1 152 ? 12.642 -29.738 3.065 1.00 48.47 152 ILE A CA 1
ATOM 1158 C C . ILE A 1 152 ? 11.644 -29.887 1.918 1.00 48.47 152 ILE A C 1
ATOM 1160 O O . ILE A 1 152 ? 11.928 -29.502 0.786 1.00 48.47 152 ILE A O 1
ATOM 1164 N N . ASN A 1 153 ? 10.514 -30.539 2.190 1.00 51.47 153 ASN A N 1
ATOM 1165 C CA . ASN A 1 153 ? 9.441 -30.779 1.230 1.00 51.47 153 ASN A CA 1
ATOM 1166 C C . ASN A 1 153 ? 8.964 -29.460 0.598 1.00 51.47 153 ASN A C 1
ATOM 1168 O O . ASN A 1 153 ? 8.085 -28.803 1.149 1.00 51.47 153 ASN A O 1
ATOM 1172 N N . ASP A 1 154 ? 9.521 -29.103 -0.561 1.00 56.19 154 ASP A N 1
ATOM 1173 C CA . ASP A 1 154 ? 9.048 -27.978 -1.365 1.00 56.19 154 ASP A CA 1
ATOM 1174 C C . ASP A 1 154 ? 7.564 -28.190 -1.686 1.00 56.19 154 ASP A C 1
ATOM 1176 O O . ASP A 1 154 ? 7.179 -29.179 -2.332 1.00 56.19 154 ASP A O 1
ATOM 1180 N N . THR A 1 155 ? 6.729 -27.249 -1.255 1.00 68.44 155 THR A N 1
ATOM 1181 C CA . THR A 1 155 ? 5.303 -27.261 -1.578 1.00 68.44 155 THR A CA 1
ATOM 1182 C C . THR A 1 155 ? 5.112 -27.174 -3.103 1.00 68.44 155 THR A C 1
ATOM 1184 O O . THR A 1 155 ? 5.933 -26.572 -3.803 1.00 68.44 155 THR A O 1
ATOM 1187 N N . PRO A 1 156 ? 4.038 -27.754 -3.680 1.00 71.50 156 PRO A N 1
ATOM 1188 C CA . PRO A 1 156 ? 3.793 -27.702 -5.127 1.00 71.50 156 PRO A CA 1
ATOM 1189 C C . PRO A 1 156 ? 3.818 -26.281 -5.714 1.00 71.50 156 PRO A C 1
ATOM 1191 O O . PRO A 1 156 ? 4.166 -26.089 -6.877 1.00 71.50 156 PRO A O 1
ATOM 1194 N N . VAL A 1 157 ? 3.481 -25.280 -4.901 1.00 65.94 157 VAL A N 1
ATOM 1195 C CA . VAL A 1 157 ? 3.433 -23.876 -5.310 1.00 65.94 157 VAL A CA 1
ATOM 1196 C C . VAL A 1 157 ? 4.814 -23.217 -5.279 1.00 65.94 157 VAL A C 1
ATOM 1198 O O . VAL A 1 157 ? 5.134 -22.439 -6.172 1.00 65.94 157 VAL A O 1
ATOM 1201 N N . GLU A 1 158 ? 5.683 -23.566 -4.326 1.00 74.69 158 GLU A N 1
ATOM 1202 C CA . GLU A 1 158 ? 7.080 -23.110 -4.340 1.00 74.69 158 GLU A CA 1
ATOM 1203 C C . GLU A 1 158 ? 7.823 -23.620 -5.572 1.00 74.69 158 GLU A C 1
ATOM 1205 O O . GLU A 1 158 ? 8.593 -22.872 -6.175 1.00 74.69 158 GLU A O 1
ATOM 1210 N N . LYS A 1 159 ? 7.552 -24.860 -5.998 1.00 78.06 159 LYS A N 1
ATOM 1211 C CA . LYS A 1 159 ? 8.110 -25.405 -7.245 1.00 78.06 159 LYS A CA 1
ATOM 1212 C C . LYS A 1 159 ? 7.678 -24.582 -8.455 1.00 78.06 159 LYS A C 1
ATOM 1214 O O . LYS A 1 159 ? 8.533 -24.168 -9.232 1.00 78.06 159 LYS A O 1
ATOM 1219 N N . LYS A 1 160 ? 6.384 -24.264 -8.558 1.00 81.12 160 LYS A N 1
ATOM 1220 C CA . LYS A 1 160 ? 5.846 -23.413 -9.627 1.00 81.12 160 LYS A CA 1
ATOM 1221 C C . LYS A 1 160 ? 6.513 -22.033 -9.651 1.00 81.12 160 LYS A C 1
ATOM 1223 O O . LYS A 1 160 ? 6.952 -21.591 -10.705 1.00 81.12 160 LYS A O 1
ATOM 1228 N N . ASN A 1 161 ? 6.670 -21.383 -8.500 1.00 80.44 161 ASN A N 1
ATOM 1229 C CA . ASN A 1 161 ? 7.320 -20.071 -8.428 1.00 80.44 161 ASN A CA 1
ATOM 1230 C C . ASN A 1 161 ? 8.808 -20.138 -8.810 1.00 80.44 161 ASN A C 1
ATOM 1232 O O . ASN A 1 161 ? 9.308 -19.256 -9.507 1.00 80.44 161 ASN A O 1
ATOM 1236 N N . LYS A 1 162 ? 9.524 -21.192 -8.388 1.00 85.19 162 LYS A N 1
ATOM 1237 C CA . LYS A 1 162 ? 10.921 -21.431 -8.794 1.00 85.19 162 LYS A CA 1
ATOM 1238 C C . LYS A 1 162 ? 11.028 -21.624 -10.312 1.00 85.19 162 LYS A C 1
ATOM 1240 O O . LYS A 1 162 ? 11.965 -21.113 -10.926 1.00 85.19 162 LYS A O 1
ATOM 1245 N N . GLU A 1 163 ? 10.080 -22.335 -10.918 1.00 88.38 163 GLU A N 1
ATOM 1246 C CA . GLU A 1 163 ? 10.002 -22.530 -12.369 1.00 88.38 163 GLU A CA 1
ATOM 1247 C C . GLU A 1 163 ? 9.689 -21.227 -13.115 1.00 88.38 163 GLU A C 1
ATOM 1249 O O . GLU A 1 163 ? 10.406 -20.890 -14.057 1.00 88.38 163 GLU A O 1
ATOM 1254 N N . GLU A 1 164 ? 8.697 -20.452 -12.664 1.00 87.38 164 GLU A N 1
ATOM 1255 C CA . GLU A 1 164 ? 8.368 -19.134 -13.228 1.00 87.38 164 GLU A CA 1
ATOM 1256 C C . GLU A 1 164 ? 9.564 -18.179 -13.150 1.00 87.38 164 GLU A C 1
ATOM 1258 O O . GLU A 1 164 ? 9.931 -17.549 -14.141 1.00 87.38 164 GLU A O 1
ATOM 1263 N N . PHE A 1 165 ? 10.246 -18.133 -12.003 1.00 91.56 165 PHE A N 1
ATOM 1264 C CA . PHE A 1 165 ? 11.450 -17.325 -11.831 1.00 91.56 165 PHE A CA 1
ATOM 1265 C C . PHE A 1 165 ? 12.583 -17.770 -12.764 1.00 91.56 165 PHE A C 1
ATOM 1267 O O . PHE A 1 165 ? 13.291 -16.939 -13.339 1.00 91.56 165 PHE A O 1
ATOM 1274 N N . LYS A 1 166 ? 12.755 -19.084 -12.952 1.00 92.69 166 LYS A N 1
ATOM 1275 C CA . LYS A 1 166 ? 13.747 -19.632 -13.883 1.00 92.69 166 LYS A CA 1
ATOM 1276 C C . LYS A 1 166 ? 13.425 -19.254 -15.330 1.00 92.69 166 LYS A C 1
ATOM 1278 O O . LYS A 1 166 ? 14.345 -18.880 -16.057 1.00 92.69 166 LYS A O 1
ATOM 1283 N N . SER A 1 167 ? 12.153 -19.320 -15.727 1.00 93.88 167 SER A N 1
ATOM 1284 C CA . SER A 1 167 ? 11.695 -18.867 -17.045 1.00 93.88 167 SER A CA 1
ATOM 1285 C C . SER A 1 167 ? 11.992 -17.383 -17.238 1.00 93.88 167 SER A C 1
ATOM 1287 O O . SER A 1 167 ? 12.676 -17.014 -18.186 1.00 93.88 167 SER A O 1
ATOM 1289 N N . LEU A 1 168 ? 11.597 -16.544 -16.277 1.00 94.31 168 LEU A N 1
ATOM 1290 C CA . LEU A 1 168 ? 11.800 -15.099 -16.347 1.00 94.31 168 LEU A CA 1
ATOM 1291 C C . LEU A 1 168 ? 13.285 -14.721 -16.443 1.00 94.31 168 LEU A C 1
ATOM 1293 O O . LEU A 1 168 ? 13.658 -13.811 -17.178 1.00 94.31 168 LEU A O 1
ATOM 1297 N N . LYS A 1 169 ? 14.159 -15.441 -15.732 1.00 95.06 169 LYS A N 1
ATOM 1298 C CA . LYS A 1 169 ? 15.611 -15.250 -15.826 1.00 95.06 169 LYS A CA 1
ATOM 1299 C C . LYS A 1 169 ? 16.148 -15.587 -17.219 1.00 95.06 169 LYS A C 1
ATOM 1301 O O . LYS A 1 169 ? 17.037 -14.889 -17.704 1.00 95.06 169 LYS A O 1
ATOM 1306 N N . SER A 1 170 ? 15.629 -16.647 -17.838 1.00 96.25 170 SER A N 1
ATOM 1307 C CA . SER A 1 170 ? 15.982 -17.021 -19.209 1.00 96.25 170 SER A CA 1
ATOM 1308 C C . SER A 1 170 ? 15.540 -15.944 -20.200 1.00 96.25 170 SER A C 1
ATOM 1310 O O . SER A 1 170 ? 16.333 -15.535 -21.045 1.00 96.25 170 SER A O 1
ATOM 1312 N N . ASP A 1 171 ? 14.317 -15.434 -20.054 1.00 96.75 171 ASP A N 1
ATOM 1313 C CA . ASP A 1 171 ? 13.775 -14.382 -20.920 1.00 96.75 171 ASP A CA 1
ATOM 1314 C C . ASP A 1 171 ? 14.572 -13.081 -20.783 1.00 96.75 171 ASP A C 1
ATOM 1316 O O . ASP A 1 171 ? 14.926 -12.451 -21.779 1.00 96.75 171 ASP A O 1
ATOM 1320 N N . LEU A 1 172 ? 14.943 -12.713 -19.553 1.00 96.69 172 LEU A N 1
ATOM 1321 C CA . LEU A 1 172 ? 15.790 -11.551 -19.294 1.00 96.69 172 LEU A CA 1
ATOM 1322 C C . LEU A 1 172 ? 17.181 -11.709 -19.921 1.00 96.69 172 LEU A C 1
ATOM 1324 O O . LEU A 1 172 ? 17.700 -10.755 -20.494 1.00 96.69 172 LEU A O 1
ATOM 1328 N N . GLN A 1 173 ? 17.776 -12.905 -19.864 1.00 96.69 173 GLN A N 1
ATOM 1329 C CA . GLN A 1 173 ? 19.050 -13.172 -20.536 1.00 96.69 173 GLN A CA 1
ATOM 1330 C C . GLN A 1 173 ? 18.937 -13.085 -22.060 1.00 96.69 173 GLN A C 1
ATOM 1332 O O . GLN A 1 173 ? 19.833 -12.534 -22.697 1.00 96.69 173 GLN A O 1
ATOM 1337 N N . ALA A 1 174 ? 17.851 -13.596 -22.642 1.00 97.00 174 ALA A N 1
ATOM 1338 C CA . ALA A 1 174 ? 17.607 -13.494 -24.076 1.00 97.00 174 ALA A CA 1
ATOM 1339 C C . ALA A 1 174 ? 17.457 -12.027 -24.511 1.00 97.00 174 ALA A C 1
ATOM 1341 O O . ALA A 1 174 ? 18.135 -11.589 -25.440 1.00 97.00 174 ALA A O 1
ATOM 1342 N N . ALA A 1 175 ? 16.656 -11.248 -23.779 1.00 97.12 175 ALA A N 1
ATOM 1343 C CA . ALA A 1 175 ? 16.482 -9.819 -24.028 1.00 97.12 175 ALA A CA 1
ATOM 1344 C C . ALA A 1 175 ? 17.795 -9.035 -23.867 1.00 97.12 175 ALA A C 1
ATOM 1346 O O . ALA A 1 175 ? 18.080 -8.127 -24.647 1.00 97.12 175 ALA A O 1
ATOM 1347 N N . GLN A 1 176 ? 18.629 -9.395 -22.887 1.00 96.88 176 GLN A N 1
ATOM 1348 C CA . GLN A 1 176 ? 19.939 -8.773 -22.703 1.00 96.88 176 GLN A CA 1
ATOM 1349 C C . GLN A 1 176 ? 20.893 -9.089 -23.868 1.00 96.88 176 GLN A C 1
ATOM 1351 O O . GLN A 1 176 ? 21.598 -8.196 -24.333 1.00 96.88 176 GLN A O 1
ATOM 1356 N N 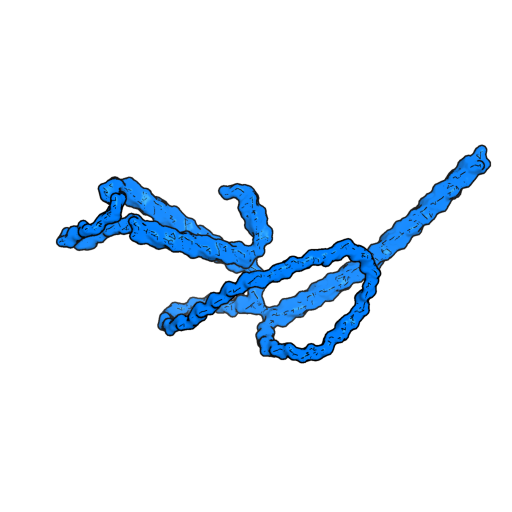. ALA A 1 177 ? 20.886 -10.322 -24.383 1.00 97.06 177 ALA A N 1
ATOM 1357 C CA . ALA A 1 177 ? 21.695 -10.697 -25.543 1.00 97.06 177 ALA A CA 1
ATOM 1358 C C . ALA A 1 177 ? 21.260 -9.953 -26.818 1.00 97.06 177 ALA A C 1
ATOM 1360 O O . ALA A 1 177 ? 22.105 -9.481 -27.582 1.00 97.06 177 ALA A O 1
ATOM 1361 N N . GLU A 1 178 ? 19.950 -9.802 -27.028 1.00 96.94 178 GLU A N 1
ATOM 1362 C CA . GLU A 1 178 ? 19.401 -9.010 -28.132 1.00 96.94 178 GLU A CA 1
ATOM 1363 C C . GLU A 1 178 ? 19.785 -7.528 -28.003 1.00 96.94 178 GLU A C 1
ATOM 1365 O O . GLU A 1 178 ? 20.227 -6.906 -28.974 1.00 96.94 178 GLU A O 1
ATOM 1370 N N . TYR A 1 179 ? 19.702 -6.974 -26.789 1.00 97.62 179 TYR A N 1
ATOM 1371 C CA . TYR A 1 179 ? 20.150 -5.613 -26.498 1.00 97.62 179 TYR A CA 1
ATOM 1372 C C . TYR A 1 179 ? 21.635 -5.412 -26.832 1.00 97.62 179 TYR A C 1
ATOM 1374 O O . TYR A 1 179 ? 21.989 -4.434 -27.496 1.00 97.62 179 TYR A O 1
ATOM 1382 N N . ASP A 1 180 ? 22.508 -6.341 -26.435 1.00 97.81 180 ASP A N 1
ATOM 1383 C CA . ASP A 1 180 ? 23.945 -6.258 -26.712 1.00 97.81 180 ASP A CA 1
ATOM 1384 C C . ASP A 1 180 ? 24.244 -6.313 -28.219 1.00 97.81 180 ASP A C 1
ATOM 1386 O O . ASP A 1 180 ? 25.087 -5.558 -28.723 1.00 97.81 180 ASP A O 1
ATOM 1390 N N . GLN A 1 181 ? 23.513 -7.146 -28.966 1.00 97.44 181 GLN A N 1
ATOM 1391 C CA . GLN A 1 181 ? 23.618 -7.209 -30.423 1.00 97.44 181 GLN A CA 1
ATOM 1392 C C . GLN A 1 181 ? 23.188 -5.888 -31.075 1.00 97.44 181 GLN A C 1
ATOM 1394 O O . GLN A 1 181 ? 23.909 -5.348 -31.922 1.00 97.44 181 GLN A O 1
ATOM 1399 N N . ALA A 1 182 ? 22.042 -5.339 -30.670 1.00 97.56 182 ALA A N 1
ATOM 1400 C CA . ALA A 1 182 ? 21.551 -4.062 -31.177 1.00 97.56 182 ALA A CA 1
ATOM 1401 C C . ALA A 1 182 ? 22.530 -2.919 -30.864 1.00 97.56 182 ALA A C 1
ATOM 1403 O O . ALA A 1 182 ? 22.815 -2.080 -31.724 1.00 97.56 182 ALA A O 1
ATOM 1404 N N . LEU A 1 183 ? 23.111 -2.917 -29.661 1.00 98.00 183 LEU A N 1
ATOM 1405 C CA . LEU A 1 183 ? 24.112 -1.938 -29.252 1.00 98.00 183 LEU A CA 1
ATOM 1406 C C . LEU A 1 183 ? 25.378 -2.023 -30.116 1.00 98.00 183 LEU A C 1
ATOM 1408 O O . LEU A 1 183 ? 25.942 -0.989 -30.485 1.00 98.00 183 LEU A O 1
ATOM 1412 N N . PHE A 1 184 ? 25.829 -3.234 -30.450 1.00 97.81 184 PHE A N 1
ATOM 1413 C CA . PHE A 1 184 ? 26.965 -3.442 -31.346 1.00 97.81 184 PHE A CA 1
ATOM 1414 C C . PHE A 1 184 ? 26.692 -2.875 -32.744 1.00 97.81 184 PHE A C 1
ATOM 1416 O O . PHE A 1 184 ? 27.497 -2.091 -33.254 1.00 97.81 184 PHE A O 1
ATOM 1423 N N . LEU A 1 185 ? 25.535 -3.197 -33.331 1.00 97.31 185 LEU A N 1
ATOM 1424 C CA . LEU A 1 185 ? 25.135 -2.690 -34.647 1.00 97.31 185 LEU A CA 1
ATOM 1425 C C . LEU A 1 185 ? 25.030 -1.162 -34.659 1.00 97.31 185 LEU A C 1
ATOM 1427 O O . LEU A 1 185 ? 25.564 -0.511 -35.555 1.00 97.31 185 LEU A O 1
ATOM 1431 N N . ALA A 1 186 ? 24.421 -0.574 -33.628 1.00 97.69 186 ALA A N 1
ATOM 1432 C CA . ALA A 1 186 ? 24.302 0.875 -33.501 1.00 97.69 186 ALA A CA 1
ATOM 1433 C C . ALA A 1 186 ? 25.674 1.564 -33.404 1.00 97.69 186 ALA A C 1
ATOM 1435 O O . ALA A 1 186 ? 25.899 2.602 -34.029 1.00 97.69 186 ALA A O 1
ATOM 1436 N N . LYS A 1 187 ? 26.618 0.987 -32.648 1.00 97.44 187 LYS A N 1
ATOM 1437 C CA . LYS A 1 187 ? 27.996 1.499 -32.559 1.00 97.44 187 LYS A CA 1
ATOM 1438 C C . LYS A 1 187 ? 28.736 1.378 -33.889 1.00 97.44 187 LYS A C 1
ATOM 1440 O O . LYS A 1 187 ? 29.436 2.315 -34.268 1.00 97.44 187 LYS A O 1
ATOM 1445 N N . SER A 1 188 ? 28.563 0.261 -34.592 1.00 97.94 188 SER A N 1
ATOM 1446 C CA . SER A 1 188 ? 29.158 0.039 -35.910 1.00 97.94 188 SER A CA 1
ATOM 1447 C C . SER A 1 188 ? 28.648 1.067 -36.923 1.00 97.94 188 SER A C 1
ATOM 1449 O O . SER A 1 188 ? 29.455 1.818 -37.472 1.00 97.94 188 SER A O 1
ATOM 1451 N N . LEU A 1 189 ? 27.327 1.219 -37.056 1.00 97.62 189 LEU A N 1
ATOM 1452 C CA . LEU A 1 189 ? 26.719 2.212 -37.944 1.00 97.62 189 LEU A CA 1
ATOM 1453 C C . LEU A 1 189 ? 27.156 3.638 -37.585 1.00 97.62 189 LEU A C 1
ATOM 1455 O O . LEU A 1 189 ? 27.495 4.436 -38.454 1.00 97.62 189 LEU A O 1
ATOM 1459 N N . ARG A 1 190 ? 27.213 3.967 -36.289 1.00 97.69 190 ARG A N 1
ATOM 1460 C CA . ARG A 1 190 ? 27.718 5.267 -35.832 1.00 97.69 190 ARG A CA 1
ATOM 1461 C C . ARG A 1 190 ? 29.162 5.505 -36.277 1.00 97.69 190 ARG A C 1
ATOM 1463 O O . ARG A 1 190 ? 29.486 6.619 -36.683 1.00 97.69 190 ARG A O 1
ATOM 1470 N N . SER A 1 191 ? 30.025 4.494 -36.178 1.00 97.69 191 SER A N 1
ATOM 1471 C CA . SER A 1 191 ? 31.422 4.609 -36.608 1.00 97.69 191 SER A CA 1
ATOM 1472 C C . SER A 1 191 ? 31.544 4.805 -38.121 1.00 97.69 191 SER A C 1
ATOM 1474 O O . SER A 1 191 ? 32.357 5.616 -38.562 1.00 97.69 191 SER A O 1
ATOM 1476 N N . GLU A 1 192 ? 30.681 4.151 -38.900 1.00 97.12 192 GLU A N 1
ATOM 1477 C CA . GLU A 1 192 ? 30.610 4.293 -40.354 1.00 97.12 192 GLU A CA 1
ATOM 1478 C C . GLU A 1 192 ? 30.151 5.698 -40.760 1.00 97.12 192 GLU A C 1
ATOM 1480 O O . GLU A 1 192 ? 30.835 6.374 -41.528 1.00 97.12 192 GLU A O 1
ATOM 1485 N N . VAL A 1 193 ? 29.060 6.197 -40.167 1.00 96.81 193 VAL A N 1
ATOM 1486 C CA . VAL A 1 193 ? 28.580 7.572 -40.387 1.00 96.81 193 VAL A CA 1
ATOM 1487 C C . VAL A 1 193 ? 29.658 8.589 -40.005 1.00 96.81 193 VAL A C 1
ATOM 1489 O O . VAL A 1 193 ? 29.894 9.551 -40.734 1.00 96.81 193 VAL A O 1
ATOM 1492 N N . GLN A 1 194 ? 30.360 8.374 -38.889 1.00 97.25 194 GLN A N 1
ATOM 1493 C CA . GLN A 1 194 ? 31.455 9.248 -38.470 1.00 97.25 194 GLN A CA 1
ATOM 1494 C C . GLN A 1 194 ? 32.625 9.239 -39.467 1.00 97.25 194 GLN A C 1
ATOM 1496 O O . GLN A 1 194 ? 33.223 10.291 -39.703 1.00 97.25 194 GLN A O 1
ATOM 1501 N N . ALA A 1 195 ? 32.963 8.086 -40.047 1.00 96.06 195 ALA A N 1
ATOM 1502 C CA . ALA A 1 195 ? 34.010 7.973 -41.059 1.00 96.06 195 ALA A CA 1
ATOM 1503 C C . ALA A 1 195 ? 33.608 8.666 -42.369 1.00 96.06 195 ALA A C 1
ATOM 1505 O O . ALA A 1 195 ? 34.377 9.476 -42.882 1.00 96.06 195 ALA A O 1
ATOM 1506 N N . ALA A 1 196 ? 32.387 8.430 -42.856 1.00 96.25 196 ALA A N 1
ATOM 1507 C CA . ALA A 1 196 ? 31.863 9.077 -44.058 1.00 96.25 196 ALA A CA 1
ATOM 1508 C C . ALA A 1 196 ? 31.842 10.608 -43.920 1.00 96.25 196 ALA A C 1
ATOM 1510 O O . ALA A 1 196 ? 32.298 11.320 -44.814 1.00 96.25 196 ALA A O 1
ATOM 1511 N N . LEU A 1 197 ? 31.393 11.125 -42.769 1.00 96.19 197 LEU A N 1
ATOM 1512 C CA . LEU A 1 197 ? 31.417 12.562 -42.487 1.00 96.19 197 LEU A CA 1
ATOM 1513 C C . LEU A 1 197 ? 32.839 13.134 -42.472 1.00 96.19 197 LEU A C 1
ATOM 1515 O O . LEU A 1 197 ? 33.042 14.238 -42.971 1.00 96.19 197 LEU A O 1
ATOM 1519 N N . ARG A 1 198 ? 33.827 12.403 -41.934 1.00 95.50 198 ARG A N 1
ATOM 1520 C CA . ARG A 1 198 ? 35.234 12.833 -41.985 1.00 95.50 198 ARG A CA 1
ATOM 1521 C C . ARG A 1 198 ? 35.751 12.916 -43.416 1.00 95.50 198 ARG A C 1
ATOM 1523 O O . ARG A 1 198 ? 36.294 13.951 -43.770 1.00 95.50 198 ARG A O 1
ATOM 1530 N N . MET A 1 199 ? 35.514 11.896 -44.244 1.00 94.75 199 MET A N 1
ATOM 1531 C CA . MET A 1 199 ? 35.959 11.921 -45.643 1.00 94.75 199 MET A CA 1
ATOM 1532 C C . MET A 1 199 ? 35.361 13.101 -46.417 1.00 94.75 199 MET A C 1
ATOM 1534 O O . MET A 1 199 ? 36.086 13.797 -47.115 1.00 94.75 199 MET A O 1
ATOM 1538 N N . ILE A 1 200 ? 34.062 13.378 -46.247 1.00 95.19 200 ILE A N 1
ATOM 1539 C CA . ILE A 1 200 ? 33.398 14.517 -46.906 1.00 95.19 200 ILE A CA 1
ATOM 1540 C C . ILE A 1 200 ? 34.002 15.854 -46.448 1.00 95.19 200 ILE A C 1
ATOM 1542 O O . ILE A 1 200 ? 34.165 16.778 -47.248 1.00 95.19 200 ILE A O 1
ATOM 1546 N N . LEU A 1 201 ? 34.320 15.986 -45.156 1.00 94.25 201 LEU A N 1
ATOM 1547 C CA . LEU A 1 201 ? 34.970 17.186 -44.630 1.00 94.25 201 LEU A CA 1
ATOM 1548 C C . LEU A 1 201 ? 36.394 17.347 -45.172 1.00 94.25 201 LEU A C 1
ATOM 1550 O O . LEU A 1 201 ? 36.757 18.461 -45.547 1.00 94.25 201 LEU A O 1
ATOM 1554 N N . ASP A 1 202 ? 37.160 16.261 -45.265 1.00 94.62 202 ASP A N 1
ATOM 1555 C CA . ASP A 1 202 ? 38.519 16.266 -45.810 1.00 94.62 202 ASP A CA 1
ATOM 1556 C C . ASP A 1 202 ? 38.515 16.597 -47.313 1.00 94.62 202 ASP A C 1
ATOM 1558 O O . ASP A 1 202 ? 39.264 17.470 -47.750 1.00 94.62 202 ASP A O 1
ATOM 1562 N N . GLU A 1 203 ? 37.617 15.997 -48.104 1.00 91.88 203 GLU A N 1
ATOM 1563 C CA . GLU A 1 203 ? 37.426 16.329 -49.526 1.00 91.88 203 GLU A CA 1
ATOM 1564 C C . GLU A 1 203 ? 37.088 17.809 -49.718 1.00 91.88 203 GLU A C 1
ATOM 1566 O O . GLU A 1 203 ? 37.668 18.488 -50.569 1.00 91.88 203 GLU A O 1
ATOM 1571 N N . ARG A 1 204 ? 36.177 18.343 -48.895 1.00 91.06 204 ARG A N 1
ATOM 1572 C CA . ARG A 1 204 ? 35.806 19.758 -48.956 1.00 91.06 204 ARG A CA 1
ATOM 1573 C C . ARG A 1 204 ? 36.963 20.669 -48.549 1.00 91.06 204 ARG A C 1
ATOM 1575 O O . ARG A 1 204 ? 37.139 21.721 -49.162 1.00 91.06 204 ARG A O 1
ATOM 1582 N N . ALA A 1 205 ? 37.745 20.291 -47.541 1.00 90.62 205 ALA A N 1
ATOM 1583 C CA . ALA A 1 205 ? 38.930 21.037 -47.131 1.00 90.62 205 ALA A CA 1
ATOM 1584 C C . ALA A 1 205 ? 39.996 21.052 -48.238 1.00 90.62 205 ALA A C 1
ATOM 1586 O O . ALA A 1 205 ? 40.556 22.107 -48.530 1.00 90.62 205 ALA A O 1
ATOM 1587 N N . HIS A 1 206 ? 40.221 19.919 -48.910 1.00 88.12 206 HIS A N 1
ATOM 1588 C CA . HIS A 1 206 ? 41.125 19.828 -50.056 1.00 88.12 206 HIS A CA 1
ATOM 1589 C C . HIS A 1 206 ? 40.652 20.666 -51.248 1.00 88.12 206 HIS A C 1
ATOM 1591 O O . HIS A 1 206 ? 41.455 21.398 -51.824 1.00 88.12 206 HIS A O 1
ATOM 1597 N N . ALA A 1 207 ? 39.359 20.623 -51.582 1.00 86.56 207 ALA A N 1
ATOM 1598 C CA . ALA A 1 207 ? 38.794 21.437 -52.657 1.00 86.56 207 ALA A CA 1
ATOM 1599 C C . ALA A 1 207 ? 38.976 22.942 -52.393 1.00 86.56 207 ALA A C 1
ATOM 1601 O O . ALA A 1 207 ? 39.378 23.676 -53.293 1.00 86.56 207 ALA A O 1
ATOM 1602 N N . LEU A 1 208 ? 38.750 23.387 -51.150 1.00 84.50 208 LEU A N 1
ATOM 1603 C CA . LEU A 1 208 ? 38.954 24.782 -50.742 1.00 84.50 208 LEU A CA 1
ATOM 1604 C C . LEU A 1 208 ? 40.430 25.197 -50.702 1.00 84.50 208 LEU A C 1
ATOM 1606 O O . LEU A 1 208 ? 40.721 26.360 -50.936 1.00 84.50 208 LEU A O 1
ATOM 1610 N N . ALA A 1 209 ? 41.356 24.282 -50.410 1.00 82.62 209 ALA A N 1
ATOM 1611 C CA . ALA A 1 209 ? 42.792 24.571 -50.421 1.00 82.62 209 ALA A CA 1
ATOM 1612 C C . ALA A 1 209 ? 43.396 24.611 -51.840 1.00 82.62 209 ALA A C 1
ATOM 1614 O O . ALA A 1 209 ? 44.495 25.130 -52.021 1.00 82.62 209 ALA A O 1
ATOM 1615 N N . SER A 1 210 ? 42.707 24.032 -52.831 1.00 75.75 210 SER A N 1
ATOM 1616 C CA . SER A 1 210 ? 43.125 24.009 -54.242 1.00 75.75 210 SER A CA 1
ATOM 1617 C C . SER A 1 210 ? 42.549 25.146 -55.101 1.00 75.75 210 SER A C 1
ATOM 1619 O O . SER A 1 210 ? 42.903 25.244 -56.276 1.00 75.75 210 SER A O 1
ATOM 1621 N N . ALA A 1 211 ? 41.661 25.966 -54.529 1.00 57.75 211 ALA A N 1
ATOM 1622 C CA . ALA A 1 211 ? 41.024 27.129 -55.152 1.00 57.75 211 ALA A CA 1
ATOM 1623 C C . ALA A 1 211 ? 41.668 28.433 -54.661 1.00 57.75 211 ALA A C 1
ATOM 1625 O O . ALA A 1 211 ? 41.755 29.376 -55.480 1.00 57.75 211 ALA A O 1
#

InterPro domains:
  IPR021384 Mediator complex, subunit Med21 [PF11221] (12-94)
  IPR021384 Mediator complex, subunit Med21 [PTHR13381] (12-205)
  IPR037212 Mediator complex, subunit Med7/Med21-like [SSF140718] (12-96)

Sequence (211 aa):
MTSHDAELSRNMDRITQLQDAIDNLVTIMYSTISFLSRKADFKQVNPDVPITQSIPESNKSETNQETINQNCEELVADFMRKAKQIEYLISILPPSPGASLNISKNGDSYDSQPAPFSSTLTSSSAYPPLDITSSASTLAPIKGNSTDDPQINDTPVEKKNKEEFKSLKSDLQAAQAEYDQALFLAKSLRSEVQAALRMILDERAHALASA

Foldseek 3Di:
DDPVVVVVVVPDDLVVVLVVLVVVLVVLVVVLVVLCVLLVFDDDPDPVDDDPDGRPPPPDDPVSVVVSVVVNVVSVVVSVVSVVVSVVSVVPDDDDLPPPDDPDDDDDDDDDDDDDDDDDDDDDDDDDDDDDDDDDDDDDDDDDDDDDDPDDPQDPSNVVVVVVVVVVVVVVVVVVVVVVVVVVVVVVVVVVVVVVVVVVVVVVVVVVVVD

pLDDT: mean 71.3, std 23.74, range [27.23, 98.0]

Secondary structure (DSSP, 8-state):
--HHHHHHHHHS-HHHHHHHHHHHHHHHHHHHHHHHHHH-PPP---TTS------TTTTS-HHHHHHHHHHHHHHHHHHHHHHHHHHHHHHTSPPPTT---------------------------------------------------------HHHHHHHHHHHHHHHHHHHHHHHHHHHHHHHHHHHHHHHHHHHHHHHHHHHHHH--

Organism: Phakopsora pachyrhizi (NCBI:txid170000)